Protein 7UDJ (pdb70)

Solvent-accessible surface area: 10622 Å² total; per-residue (Å²): 155,150,52,86,59,26,86,74,22,92,104,52,110,145,84,2,109,90,4,18,58,66,0,86,80,2,24,112,49,0,161,116,74,50,9,112,86,1,24,123,10,0,132,114,1,8,68,6,6,109,128,50,63,124,50,78,87,104,39,8,128,103,20,14,113,3,3,40,13,1,0,10,0,2,2,0,0,16,41,0,70,94,97,49,23,64,96,1,2,92,25,0,22,87,0,1,87,5,0,7,122,10,6,123,36,74,81,137,34,14,135,43,17,28,95,0,0,65,13,1,0,8,0,1,12,1,1,12,45,0,81,113,87,55,38,86,72,0,6,145,9,0,36,88,2,0,66,17,0,8,150,21,5,82,26,121,95,108,98,5,90,86,38,1,95,73,0,30,85,2,0,18,31,1,3,95,0,14,51,6,29,80,143,57,71,126,146,66,2,94,88,6,9,156,98,2,80,84,32,15,173,164,42,137

Structure (mmCIF, N/CA/C/O backbone):
data_7UDJ
#
_entry.id   7UDJ
#
_cell.length_a   45.400
_cell.length_b   67.600
_cell.length_c   71.300
_cell.angle_alpha   90.000
_cell.angle_beta   90.000
_cell.angle_gamma   90.000
#
_symmetry.space_group_name_H-M   'P 21 21 21'
#
loop_
_entity.id
_entity.type
_entity.pdbx_description
1 polymer '4xPAW peptide'
2 polymer 'De novo designed helical repeat protein RPB_PEW3_R4'
#
loop_
_atom_site.group_PDB
_atom_site.id
_atom_site.type_symbol
_atom_site.label_atom_id
_atom_site.label_alt_id
_atom_site.label_comp_id
_atom_site.label_asym_id
_atom_site.label_entity_id
_atom_site.label_seq_id
_atom_site.pdbx_PDB_ins_code
_atom_site.Cartn_x
_atom_site.Cartn_y
_atom_site.Cartn_z
_atom_site.occupancy
_atom_site.B_iso_or_equiv
_atom_site.auth_seq_id
_atom_site.auth_comp_id
_atom_site.auth_asym_id
_atom_site.auth_atom_id
_atom_site.pdbx_PDB_model_num
ATOM 1 N N . ALA A 1 1 ? 9.76922 21.32452 -26.49719 1.000 96.44008 11 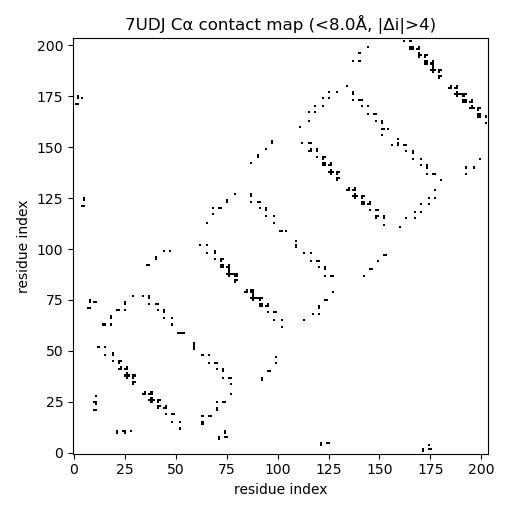ALA G N 1
ATOM 2 C CA . ALA A 1 1 ? 9.10740 21.83293 -25.30201 1.000 94.57597 11 ALA G CA 1
ATOM 3 C C . ALA A 1 1 ? 9.40048 20.94320 -24.10007 1.000 92.41598 11 ALA G C 1
ATOM 4 O O . ALA A 1 1 ? 10.54627 20.55642 -23.86832 1.000 92.77784 11 ALA G O 1
ATOM 6 N N . TRP A 1 2 ? 8.35707 20.63118 -23.33488 1.000 94.08248 12 TRP G N 1
ATOM 7 C CA . TRP A 1 2 ? 8.50706 19.74928 -22.18975 1.000 95.13536 12 TRP G CA 1
ATOM 8 C C . TRP A 1 2 ? 8.97685 18.36764 -22.64300 1.000 95.35573 12 TRP G C 1
ATOM 9 O O . TRP A 1 2 ? 8.72712 17.96054 -23.78236 1.000 92.94433 12 TRP G O 1
ATOM 20 N N . PRO A 1 3 ? 9.66695 17.62729 -21.77565 1.000 98.97342 13 PRO G N 1
ATOM 21 C CA . PRO A 1 3 ? 9.97891 16.23034 -22.09600 1.000 101.43834 13 PRO G CA 1
ATOM 22 C C . PRO A 1 3 ? 8.70120 15.42301 -22.27126 1.000 99.70605 13 PRO G C 1
ATOM 23 O O . PRO A 1 3 ? 7.73972 15.57518 -21.51422 1.000 97.64695 13 PRO G O 1
ATOM 27 N N . ALA A 1 4 ? 8.69734 14.56797 -23.29166 1.000 102.61791 14 ALA G N 1
ATOM 28 C CA . ALA A 1 4 ? 7.49722 13.82333 -23.64719 1.000 101.72275 14 ALA G CA 1
ATOM 29 C C . ALA A 1 4 ? 7.05254 12.91952 -22.50303 1.000 99.52399 14 ALA G C 1
ATOM 30 O O . ALA A 1 4 ? 7.86864 12.36491 -21.76217 1.000 102.16175 14 ALA G O 1
ATOM 32 N N . TRP A 1 5 ? 5.73611 12.78296 -22.36050 1.000 97.49223 15 TRP G N 1
ATOM 33 C CA . TRP A 1 5 ? 5.17671 11.91277 -21.34449 1.000 96.91178 15 TRP G CA 1
ATOM 34 C C . TRP A 1 5 ? 5.42240 10.45117 -21.70643 1.000 100.56464 15 TRP G C 1
ATOM 35 O O . TRP A 1 5 ? 5.63698 10.11797 -22.87467 1.000 103.93876 15 TRP G O 1
ATOM 46 N N . PRO A 1 6 ? 5.41067 9.55954 -20.71641 1.000 100.35367 16 PRO G N 1
ATOM 47 C CA . PRO A 1 6 ? 5.42951 8.12687 -21.02849 1.000 98.19069 16 PRO G CA 1
ATOM 48 C C . PRO A 1 6 ? 4.22227 7.74989 -21.87245 1.000 99.63617 16 PRO G C 1
ATOM 49 O O . PRO A 1 6 ? 3.12317 8.27873 -21.68926 1.000 101.07100 16 PRO G O 1
ATOM 53 N N . ALA A 1 7 ? 4.44262 6.83575 -22.81405 1.000 102.08639 17 ALA G N 1
ATOM 54 C CA . ALA A 1 7 ? 3.38398 6.44066 -23.73095 1.000 99.09473 17 ALA G CA 1
ATOM 55 C C . ALA A 1 7 ? 2.23130 5.79086 -22.97646 1.000 97.17619 17 ALA G C 1
ATOM 56 O O . ALA A 1 7 ? 2.39979 5.24479 -21.88292 1.000 93.84922 17 ALA G O 1
ATOM 58 N N . TRP A 1 8 ? 1.04491 5.86648 -23.56938 1.000 98.81596 18 TRP G N 1
ATOM 59 C CA . TRP A 1 8 ? -0.11754 5.23655 -22.97320 1.000 97.61410 18 TRP G CA 1
ATOM 60 C C . TRP A 1 8 ? 0.01957 3.71589 -23.03616 1.000 97.35737 18 TRP G C 1
ATOM 61 O O . TRP A 1 8 ? 0.65143 3.17881 -23.95089 1.000 96.59897 18 TRP G O 1
ATOM 72 N N . PRO A 1 9 ? -0.55153 3.00006 -22.06796 1.000 96.74753 19 PRO G N 1
ATOM 73 C CA . PRO A 1 9 ? -0.44868 1.53697 -22.07302 1.000 98.67339 19 PRO G CA 1
ATOM 74 C C . PRO A 1 9 ? -1.09644 0.92875 -23.30859 1.000 102.69763 19 PRO G C 1
ATOM 75 O O . PRO A 1 9 ? -1.86386 1.57191 -24.02837 1.000 100.92387 19 PRO G O 1
ATOM 79 N N . ALA A 1 10 ? -0.76936 -0.33804 -23.54740 1.000 109.16580 20 ALA G N 1
ATOM 80 C CA . ALA A 1 10 ? -1.28353 -1.04114 -24.71363 1.000 117.17283 20 ALA G CA 1
ATOM 81 C C . ALA A 1 10 ? -2.79044 -1.23699 -24.60598 1.000 120.97074 20 ALA G C 1
ATOM 82 O O . ALA A 1 10 ? -3.31548 -1.58031 -23.54273 1.000 121.25981 20 ALA G O 1
ATOM 84 N N . TRP A 1 11 ? -3.48343 -1.01227 -25.71583 1.000 130.54842 21 TRP G N 1
ATOM 85 C CA . TRP A 1 11 ? -4.92928 -1.17466 -25.75964 1.000 142.85690 21 TRP G CA 1
ATOM 86 C C . TRP A 1 11 ? -5.29804 -2.63309 -25.50848 1.000 148.10144 21 TRP G C 1
ATOM 87 O O . TRP A 1 11 ? -4.82203 -3.51782 -26.23684 1.000 153.25750 21 TRP G O 1
ATOM 98 N N . PRO A 1 12 ? -6.12680 -2.93283 -24.49652 1.000 149.67413 22 PRO G N 1
ATOM 99 C CA . PRO A 1 12 ? -6.54849 -4.30012 -24.17123 1.000 148.26838 22 PRO G CA 1
ATOM 100 C C . PRO A 1 12 ? -7.26582 -4.99075 -25.32731 1.000 150.62971 22 PRO G C 1
ATOM 101 O O . PRO A 1 12 ? -6.85441 -6.08377 -25.71678 1.000 153.45277 22 PRO G O 1
ATOM 105 N N .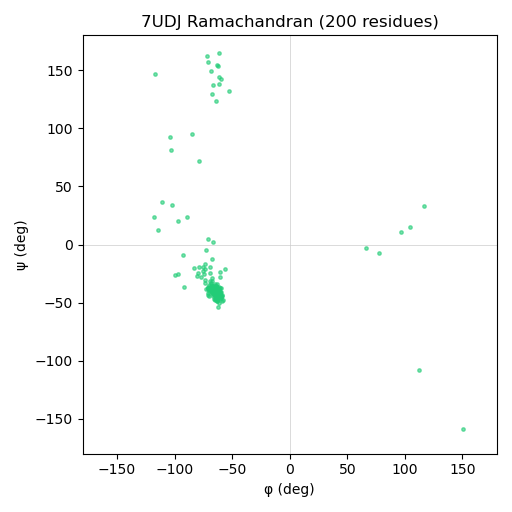 LYS B 2 1 ? -16.04571 12.24975 -37.51988 1.000 181.47831 6 LYS H N 1
ATOM 106 C CA . LYS B 2 1 ? -16.95034 11.46604 -36.68693 1.000 181.01321 6 LYS H CA 1
ATOM 107 C C . LYS B 2 1 ? -16.53369 10.00107 -36.64031 1.000 179.76013 6 LYS H C 1
ATOM 108 O O . LYS B 2 1 ? -17.13685 9.19781 -35.92871 1.000 179.58658 6 LYS H O 1
ATOM 114 N N . LYS B 2 2 ? -15.49592 9.65742 -37.40456 1.000 181.19572 7 LYS H N 1
ATOM 115 C CA . LYS B 2 2 ? -15.00677 8.28538 -37.42863 1.000 181.38806 7 LYS H CA 1
ATOM 116 C C . LYS B 2 2 ? -14.05544 7.98316 -36.27891 1.000 174.50159 7 LYS H C 1
ATOM 117 O O . LYS B 2 2 ? -13.86074 6.80882 -35.94685 1.000 174.08639 7 LYS H O 1
ATOM 123 N N . GLU B 2 3 ? -13.45762 9.01092 -35.67121 1.000 168.61177 8 GLU H N 1
ATOM 124 C CA . GLU B 2 3 ? -12.61768 8.79319 -34.49760 1.000 160.34947 8 GLU H CA 1
ATOM 125 C C . GLU B 2 3 ? -13.44142 8.27891 -33.32298 1.000 154.18239 8 GLU H C 1
ATOM 126 O O . GLU B 2 3 ? -12.96564 7.44978 -32.53457 1.000 145.52730 8 GLU H O 1
ATOM 132 N N . ALA B 2 4 ? -14.67994 8.76437 -33.19394 1.000 153.79907 9 ALA H N 1
ATOM 133 C CA . ALA B 2 4 ? -15.55102 8.32355 -32.10991 1.000 150.82086 9 ALA H CA 1
ATOM 134 C C . ALA B 2 4 ? -15.78867 6.82181 -32.16675 1.000 147.66320 9 ALA H C 1
ATOM 135 O O . ALA B 2 4 ? -15.85371 6.15746 -31.12710 1.000 147.73493 9 ALA H O 1
ATOM 137 N N . GLU B 2 5 ? -15.91456 6.26807 -33.37419 1.000 154.07723 10 GLU H N 1
ATOM 138 C CA . GLU B 2 5 ? -16.13787 4.83287 -33.51033 1.000 162.69207 10 GLU H CA 1
ATOM 139 C C . GLU B 2 5 ? -14.93583 4.03825 -33.01351 1.000 159.87274 10 GLU H C 1
ATOM 140 O O . GLU B 2 5 ? -15.09599 3.03642 -32.30583 1.000 162.80000 10 GLU H O 1
ATOM 146 N N . GLU B 2 6 ? -13.72411 4.47809 -33.36364 1.000 161.09123 11 GLU H N 1
ATOM 147 C CA . GLU B 2 6 ? -12.52009 3.80741 -32.88262 1.000 155.67270 11 GLU H CA 1
ATOM 148 C C . GLU B 2 6 ? -12.41005 3.89499 -31.36530 1.000 142.82381 11 GLU H C 1
ATOM 149 O O . GLU B 2 6 ? -12.08524 2.90281 -30.69707 1.000 140.32612 11 GLU H O 1
ATOM 155 N N . VAL B 2 7 ? -12.67598 5.07768 -30.80358 1.000 134.82184 12 VAL H N 1
ATOM 156 C CA . VAL B 2 7 ? -12.59052 5.24481 -29.35470 1.000 121.73079 12 VAL H CA 1
ATOM 157 C C . VAL B 2 7 ? -13.61217 4.35812 -28.65236 1.000 111.97820 12 VAL H C 1
ATOM 158 O O . VAL B 2 7 ? -13.31028 3.72576 -27.63250 1.000 106.32252 12 VAL H O 1
ATOM 162 N N . ALA B 2 8 ? -14.83049 4.28124 -29.19475 1.000 118.36295 13 ALA H N 1
ATOM 163 C CA . ALA B 2 8 ? -15.86251 3.44942 -28.58519 1.000 124.82037 13 ALA H CA 1
ATOM 164 C C . ALA B 2 8 ? -15.51299 1.97053 -28.68315 1.000 135.29975 13 ALA H C 1
ATOM 165 O O . ALA B 2 8 ? -15.75797 1.20815 -27.74154 1.000 136.96174 13 ALA H O 1
ATOM 167 N N . ALA B 2 9 ? -14.94120 1.54467 -29.81315 1.000 150.87891 14 ALA H N 1
ATOM 168 C CA . ALA B 2 9 ? -14.51890 0.15382 -29.94405 1.000 152.46516 14 ALA H CA 1
ATOM 169 C C . ALA B 2 9 ? -13.43257 -0.18647 -28.93229 1.000 145.39536 14 ALA H C 1
ATOM 170 O O . ALA B 2 9 ? -13.46385 -1.25607 -28.30915 1.000 153.50340 14 ALA H O 1
ATOM 172 N N . HIS B 2 10 ? -12.46537 0.71617 -28.74888 1.000 126.71283 15 HIS H N 1
ATOM 173 C CA . HIS B 2 10 ? -11.42733 0.48181 -27.74944 1.000 111.62538 15 HIS H CA 1
ATOM 174 C C . HIS B 2 10 ? -12.01414 0.42634 -26.34249 1.000 105.20534 15 HIS H C 1
ATOM 175 O O . HIS B 2 10 ? -11.61640 -0.41637 -25.52849 1.000 83.93503 15 HIS H O 1
ATOM 182 N N . VAL B 2 11 ? -12.96857 1.31070 -26.04000 1.000 99.40471 16 VAL H N 1
ATOM 183 C CA . VAL B 2 11 ? -13.57950 1.32190 -24.71186 1.000 93.13464 16 VAL H CA 1
ATOM 184 C C . VAL B 2 11 ? -14.35342 0.03175 -24.46722 1.000 95.00994 16 VAL H C 1
ATOM 185 O O . VAL B 2 11 ? -14.32625 -0.52947 -23.36409 1.000 92.28194 16 VAL H O 1
ATOM 189 N N . GLU B 2 12 ? -15.04003 -0.47140 -25.49477 1.000 103.52303 17 GLU H N 1
ATOM 190 C CA . GLU B 2 12 ? -15.77692 -1.72089 -25.33911 1.000 109.86088 17 GLU H CA 1
ATOM 191 C C . GLU B 2 12 ? -14.83836 -2.91443 -25.20314 1.000 103.05707 17 GLU H C 1
ATOM 192 O O . GLU B 2 12 ? -15.14294 -3.85697 -24.46362 1.000 103.96225 17 GLU H O 1
ATOM 198 N N . GLN B 2 13 ? -13.69370 -2.89237 -25.89120 1.000 98.54552 18 GLN H N 1
ATOM 199 C CA . GLN B 2 13 ? -12.69326 -3.93550 -25.67798 1.000 96.83469 18 GLN H CA 1
ATOM 200 C C . GLN B 2 13 ? -12.15716 -3.89659 -24.24945 1.000 94.12579 18 GLN H C 1
ATOM 201 O O . GLN B 2 13 ? -11.94008 -4.94547 -23.62604 1.000 92.72856 18 GLN H O 1
ATOM 207 N N . ILE B 2 14 ? -11.93615 -2.69118 -23.71678 1.000 92.78462 19 ILE H N 1
ATOM 208 C CA . ILE B 2 14 ? -11.51644 -2.55282 -22.32291 1.000 91.67523 19 ILE H CA 1
ATOM 209 C C . ILE B 2 14 ? -12.57515 -3.12397 -21.38837 1.000 82.54685 19 ILE H C 1
ATOM 210 O O . ILE B 2 14 ? -12.25711 -3.80312 -20.40439 1.000 82.37549 19 ILE H O 1
ATOM 215 N N . ALA B 2 15 ? -13.84982 -2.84882 -21.67348 1.000 83.10325 20 ALA H N 1
ATOM 216 C CA . ALA B 2 15 ? -14.92747 -3.38041 -20.84379 1.000 83.56347 20 ALA H CA 1
ATOM 217 C C . ALA B 2 15 ? -14.96672 -4.90330 -20.89798 1.000 89.12417 20 ALA H C 1
ATOM 218 O O . ALA B 2 15 ? -15.18707 -5.56470 -19.87643 1.000 87.84265 20 ALA H O 1
ATOM 220 N N . PHE B 2 16 ? -14.75842 -5.47399 -22.08637 1.000 91.81651 21 PHE H N 1
ATOM 221 C CA . PHE B 2 16 ? -14.70888 -6.92690 -22.22228 1.000 92.38842 21 PHE H CA 1
ATOM 222 C C . PHE B 2 16 ? -13.57698 -7.51544 -21.38959 1.000 91.85622 21 PHE H C 1
ATOM 223 O O . PHE B 2 16 ? -13.76904 -8.49825 -20.66139 1.000 94.62882 21 PHE H O 1
ATOM 231 N N . ILE B 2 17 ? -12.38340 -6.92408 -21.48376 1.000 92.52289 22 ILE H N 1
ATOM 232 C CA . ILE B 2 17 ? -11.24056 -7.44330 -20.73534 1.000 94.36872 22 ILE H CA 1
ATOM 233 C C . ILE B 2 17 ? -11.47906 -7.31500 -19.23393 1.000 94.60948 22 ILE H C 1
ATOM 234 O O . ILE B 2 17 ? -11.12855 -8.21141 -18.45483 1.000 92.63724 22 ILE H O 1
ATOM 239 N N . ALA B 2 18 ? -12.09125 -6.20756 -18.80607 1.000 93.33488 23 ALA H N 1
ATOM 240 C CA . ALA B 2 18 ? -12.38933 -6.02611 -17.38880 1.000 94.97004 23 ALA H CA 1
ATOM 241 C C . ALA B 2 18 ? -13.40299 -7.05393 -16.90132 1.000 84.67324 23 ALA H C 1
ATOM 242 O O . ALA B 2 18 ? -13.26972 -7.58585 -15.79252 1.000 85.04210 23 ALA H O 1
ATOM 244 N N . LYS B 2 19 ? -14.42456 -7.34217 -17.71220 1.000 88.57988 24 LYS H N 1
ATOM 245 C CA . LYS B 2 19 ? -15.38905 -8.37519 -17.34731 1.000 93.03077 24 LYS H CA 1
ATOM 246 C C . LYS B 2 19 ? -14.72140 -9.74279 -17.27066 1.000 93.70096 24 LYS H C 1
ATOM 247 O O . LYS B 2 19 ? -15.07924 -10.57519 -16.42861 1.000 89.82603 24 LYS H O 1
ATOM 253 N N . GLU B 2 20 ? -13.74455 -9.99200 -18.14567 1.000 92.64978 25 GLU H N 1
ATOM 254 C CA . GLU B 2 20 ? -13.02777 -11.26257 -18.10477 1.000 91.58342 25 GLU H CA 1
ATOM 255 C C . GLU B 2 20 ? -12.17595 -11.38292 -16.84539 1.000 89.96139 25 GLU H C 1
ATOM 256 O O . GLU B 2 20 ? -12.12210 -12.45239 -16.22682 1.000 91.45642 25 GLU H O 1
ATOM 262 N N . GLN B 2 21 ? -11.50239 -10.30015 -16.44964 1.000 88.07201 26 GLN H N 1
ATOM 263 C CA . GLN B 2 21 ? -10.63396 -10.34297 -15.27801 1.000 87.80526 26 GLN H CA 1
ATOM 264 C C . GLN B 2 21 ? -11.40387 -10.25152 -13.96608 1.000 87.83454 26 GLN H C 1
ATOM 265 O O . GLN B 2 21 ? -10.86990 -10.64154 -12.92286 1.000 88.37406 26 GLN H O 1
ATOM 271 N N . GLY B 2 22 ? -12.63722 -9.75732 -13.98990 1.000 87.52053 27 GLY H N 1
ATOM 272 C CA . GLY B 2 22 ? -13.42734 -9.61718 -12.78565 1.000 87.77047 27 GLY H CA 1
ATOM 273 C C . GLY B 2 22 ? -13.41356 -8.24519 -12.14964 1.000 89.10484 27 GLY H C 1
ATOM 274 O O . GLY B 2 22 ? -13.88702 -8.10549 -11.01604 1.000 88.33043 27 GLY H O 1
ATOM 275 N N . ASN B 2 23 ? -12.88718 -7.23184 -12.83592 1.000 88.53554 28 ASN H N 1
ATOM 276 C CA . ASN B 2 23 ? -12.85795 -5.86400 -12.31920 1.000 85.82368 28 ASN H CA 1
ATOM 277 C C . ASN B 2 23 ? -14.19431 -5.21419 -12.65652 1.000 87.37498 28 ASN H C 1
ATOM 278 O O . ASN B 2 23 ? -14.39632 -4.68231 -13.74923 1.000 85.61953 28 ASN H O 1
ATOM 283 N N . GLU B 2 24 ? -15.12374 -5.25847 -11.69892 1.000 92.02460 29 GLU H N 1
ATOM 284 C CA . GLU B 2 24 ? -16.46985 -4.75626 -11.95452 1.000 102.77173 29 GLU H CA 1
ATOM 285 C C . GLU B 2 24 ? -16.51352 -3.23426 -12.00328 1.000 105.09675 29 GLU H C 1
ATOM 286 O O . GLU B 2 24 ? -17.31742 -2.66637 -12.75114 1.000 103.30472 29 GLU H O 1
ATOM 292 N N . GLU B 2 25 ? -15.67143 -2.55963 -11.21695 1.000 106.84343 30 GLU H N 1
ATOM 293 C CA . GLU B 2 25 ? -15.65547 -1.09931 -11.22636 1.000 106.30213 30 GLU H CA 1
ATOM 294 C C . GLU B 2 25 ? -15.23511 -0.56611 -12.59096 1.000 100.35390 30 GLU H C 1
ATOM 295 O O . GLU B 2 25 ? -15.88248 0.32936 -13.15074 1.000 107.85588 30 GLU H O 1
ATOM 301 N N . VAL B 2 26 ? -14.14455 -1.10748 -13.14069 1.000 92.95497 31 VAL H N 1
ATOM 302 C CA . VAL B 2 26 ? -13.68269 -0.68215 -14.45759 1.000 89.25405 31 VAL H CA 1
ATOM 303 C C . VAL B 2 26 ? -14.70519 -1.04087 -15.52579 1.000 88.90430 31 VAL H C 1
ATOM 304 O O . VAL B 2 26 ? -14.88855 -0.29523 -16.49313 1.000 79.76220 31 VAL H O 1
ATOM 308 N N . ALA B 2 27 ? -15.40785 -2.16337 -15.35978 1.000 89.82545 32 ALA H N 1
ATOM 309 C CA . ALA B 2 27 ? -16.44262 -2.53561 -16.32026 1.000 92.05140 32 ALA H CA 1
ATOM 310 C C . ALA B 2 27 ? -17.58878 -1.52933 -16.31103 1.000 92.53820 32 ALA H C 1
ATOM 311 O O . ALA B 2 27 ? -18.04607 -1.07910 -17.36949 1.000 93.26973 32 ALA H O 1
ATOM 313 N N . LYS B 2 28 ? -18.06910 -1.16735 -15.11760 1.000 98.77717 33 LYS H N 1
ATOM 314 C CA . LYS B 2 28 ? -19.14149 -0.18178 -15.01671 1.000 103.30100 33 LYS H CA 1
ATOM 315 C C . LYS B 2 28 ? -18.70953 1.16424 -15.58405 1.000 101.80930 33 LYS H C 1
ATOM 316 O O . LYS B 2 28 ? -19.47684 1.82193 -16.30008 1.000 101.48699 33 LYS H O 1
ATOM 322 N N . LEU B 2 29 ? -17.48259 1.59291 -15.27562 1.000 98.23736 34 LEU H N 1
ATOM 323 C CA . LEU B 2 29 ? -17.01760 2.88180 -15.77716 1.000 96.09337 34 LEU H CA 1
ATOM 324 C C . LEU B 2 29 ? -16.84162 2.85872 -17.29144 1.000 93.11325 34 LEU H C 1
ATOM 325 O O . LEU B 2 29 ? -17.14086 3.84731 -17.96886 1.000 93.59507 34 LEU H O 1
ATOM 330 N N . ALA B 2 30 ? -16.37946 1.73599 -17.84570 1.000 93.25237 35 ALA H N 1
ATOM 331 C CA . ALA B 2 30 ? -16.25109 1.62753 -19.29423 1.000 93.17459 35 ALA H CA 1
ATOM 332 C C . ALA B 2 30 ? -17.61568 1.62496 -19.97038 1.000 94.98079 35 ALA H C 1
ATOM 333 O O . ALA B 2 30 ? -17.77597 2.19439 -21.05479 1.000 95.51436 35 ALA H O 1
ATOM 335 N N . LYS B 2 31 ? -18.61356 0.99536 -19.34489 1.000 93.61540 36 LYS H N 1
ATOM 336 C CA . LYS B 2 31 ? -19.96676 1.04675 -19.89113 1.000 93.38165 36 LYS H CA 1
ATOM 337 C C . LYS B 2 31 ? -20.51219 2.47050 -19.87229 1.000 90.43184 36 LYS H C 1
ATOM 338 O O . LYS B 2 31 ? -21.11283 2.92923 -20.85413 1.000 90.21032 36 LYS H O 1
ATOM 344 N N . ARG B 2 32 ? -20.31549 3.18338 -18.75912 1.000 86.01281 37 ARG H N 1
ATOM 345 C CA . ARG B 2 32 ? -20.73038 4.58228 -18.69378 1.000 85.87715 37 ARG H CA 1
ATOM 346 C C . ARG B 2 32 ? -20.02708 5.41760 -19.75691 1.000 84.14994 37 ARG H C 1
ATOM 347 O O . ARG B 2 32 ? -20.64713 6.27750 -20.39296 1.000 85.28734 37 ARG H O 1
ATOM 355 N N . LEU B 2 33 ? -18.73157 5.17417 -19.96754 1.000 82.88315 38 LEU H N 1
ATOM 356 C CA . LEU B 2 33 ? -17.98590 5.93102 -20.96727 1.000 82.78237 38 LEU H CA 1
ATOM 357 C C . LEU B 2 33 ? -18.47777 5.62244 -22.37519 1.000 90.15439 38 LEU H C 1
ATOM 358 O O . LEU B 2 33 ? -18.56657 6.52202 -23.21765 1.000 85.10161 38 LEU H O 1
ATOM 363 N N . ALA B 2 34 ? -18.80092 4.35722 -22.64945 1.000 91.72671 39 ALA H N 1
ATOM 364 C CA . ALA B 2 34 ? -19.34993 4.00182 -23.95295 1.000 93.25512 39 ALA H CA 1
ATOM 365 C C . ALA B 2 34 ? -20.69229 4.68144 -24.18332 1.000 94.21893 39 ALA H C 1
ATOM 366 O O . ALA B 2 34 ? -20.95630 5.19731 -25.27588 1.000 94.38902 39 ALA H O 1
ATOM 368 N N . GLU B 2 35 ? -21.55114 4.70141 -23.16041 1.000 93.96536 40 GLU H N 1
ATOM 369 C CA . GLU B 2 35 ? -22.83030 5.39420 -23.29098 1.000 97.00726 40 GLU H CA 1
ATOM 370 C C . GLU B 2 35 ? -22.62851 6.88922 -23.51255 1.000 93.38903 40 GLU H C 1
ATOM 371 O O . GLU B 2 35 ? -23.35322 7.51312 -24.29870 1.000 96.72765 40 GLU H O 1
ATOM 377 N N . THR B 2 36 ? -21.64533 7.48038 -22.82871 1.000 89.56755 41 THR H N 1
ATOM 378 C CA . THR B 2 36 ? -21.36456 8.90128 -23.00916 1.000 88.68371 41 THR H CA 1
ATOM 379 C C . THR B 2 36 ? -20.87158 9.19107 -24.42219 1.000 89.46164 41 THR H C 1
ATOM 380 O O . THR B 2 36 ? -21.26237 10.19565 -25.02852 1.000 91.00198 41 THR H O 1
ATOM 384 N N . ILE B 2 37 ? -20.01112 8.32365 -24.96066 1.000 88.95737 42 ILE H N 1
ATOM 385 C CA . ILE B 2 37 ? -19.55511 8.48394 -26.33955 1.000 91.41960 42 ILE H CA 1
ATOM 386 C C . ILE B 2 37 ? -20.72654 8.34553 -27.30335 1.000 96.55585 42 ILE H C 1
ATOM 387 O O . ILE B 2 37 ? -20.80823 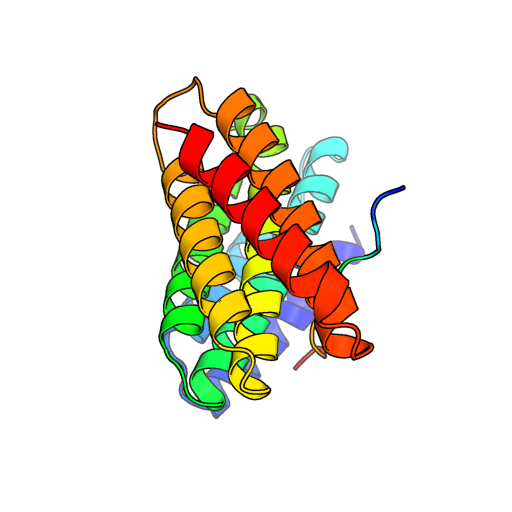9.05584 -28.31382 1.000 99.02431 42 ILE H O 1
ATOM 392 N N . LYS B 2 38 ? -21.65243 7.43043 -27.00597 1.000 99.78099 43 LYS H N 1
ATOM 393 C CA . LYS B 2 38 ? -22.83775 7.27113 -27.84325 1.000 109.95014 43 LYS H CA 1
ATOM 394 C C . LYS B 2 38 ? -23.67519 8.54441 -27.86032 1.000 114.40083 43 LYS H C 1
ATOM 395 O O . LYS B 2 38 ? -24.03982 9.04808 -28.92918 1.000 115.34657 43 LYS H O 1
ATOM 401 N N . ARG B 2 39 ? -23.98613 9.08455 -26.68053 1.000 118.33785 44 ARG H N 1
ATOM 402 C CA . ARG B 2 39 ? -24.86529 10.24702 -26.60276 1.000 123.56288 44 ARG H CA 1
ATOM 403 C C . ARG B 2 39 ? -24.20174 11.53688 -27.07147 1.000 129.61404 44 ARG H C 1
ATOM 404 O O . ARG B 2 39 ? -24.88184 12.56730 -27.13598 1.000 132.93090 44 ARG H O 1
ATOM 412 N N . LEU B 2 40 ? -22.90817 11.51579 -27.39902 1.000 136.30662 45 LEU H N 1
ATOM 413 C CA . LEU B 2 40 ? -22.20332 12.70362 -27.86833 1.000 145.43727 45 LEU H CA 1
ATOM 414 C C . LEU B 2 40 ? -21.67085 12.53353 -29.28720 1.000 156.35309 45 LEU H C 1
ATOM 415 O O . LEU B 2 40 ? -20.71884 13.21856 -29.67430 1.000 157.22208 45 LEU H O 1
ATOM 420 N N . ASN B 2 41 ? -22.26552 11.63241 -30.07309 1.000 166.03772 46 ASN H N 1
ATOM 421 C CA . ASN B 2 41 ? -21.80206 11.43131 -31.44193 1.000 174.62908 46 ASN H CA 1
ATOM 422 C C . ASN B 2 41 ? -22.20324 12.58456 -32.35265 1.000 180.67822 46 ASN H C 1
ATOM 423 O O . ASN B 2 41 ? -21.48879 12.88679 -33.31479 1.000 182.03114 46 ASN H O 1
ATOM 428 N N . GLU B 2 42 ? -23.32992 13.23481 -32.07462 1.000 183.24074 47 GLU H N 1
ATOM 429 C CA . GLU B 2 42 ? -23.80957 14.34806 -32.87836 1.000 186.60486 47 GLU H CA 1
ATOM 430 C C . GLU B 2 42 ? -23.84733 15.61639 -32.03637 1.000 182.57761 47 GLU H C 1
ATOM 431 O O . GLU B 2 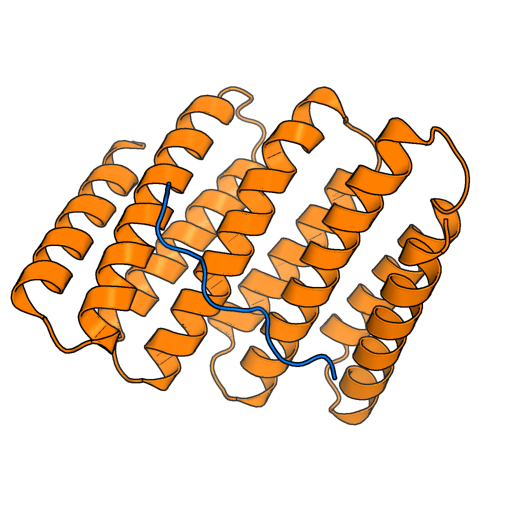42 ? -24.09134 15.57282 -30.82663 1.000 179.79468 47 GLU H O 1
ATOM 437 N N . GLY B 2 43 ? -23.59459 16.74263 -32.68405 1.000 179.81767 48 GLY H N 1
ATOM 438 C CA . GLY B 2 43 ? -23.58228 18.02478 -32.01344 1.000 178.75813 48 GLY H CA 1
ATOM 439 C C . GLY B 2 43 ? -22.61530 18.97015 -32.69860 1.000 179.18075 48 GLY H C 1
ATOM 440 O O . GLY B 2 43 ? -22.27045 18.78755 -33.86190 1.000 183.22690 48 GLY H O 1
ATOM 441 N N . THR B 2 44 ? -22.19000 19.98271 -31.94627 1.000 177.47551 49 THR H N 1
ATOM 442 C CA . THR B 2 44 ? -21.25255 20.96793 -32.46942 1.000 181.53439 49 THR H CA 1
ATOM 443 C C . THR B 2 44 ? -19.89456 20.32335 -32.72288 1.000 183.68187 49 THR H C 1
ATOM 444 O O . THR B 2 44 ? -19.33331 19.66468 -31.84237 1.000 183.02530 49 THR H O 1
ATOM 448 N N . GLU B 2 45 ? -19.36102 20.52828 -33.93046 1.000 189.57558 50 GLU H N 1
ATOM 449 C CA . GLU B 2 45 ? -18.14578 19.82943 -34.33825 1.000 191.92228 50 GLU H CA 1
ATOM 450 C C . GLU B 2 45 ? -16.92296 20.28669 -33.55194 1.000 192.40177 50 GLU H C 1
ATOM 451 O O . GLU B 2 45 ? -16.01968 19.48148 -33.29762 1.000 190.24990 50 GLU H O 1
ATOM 457 N N . GLU B 2 46 ? -16.86786 21.56256 -33.16156 1.000 194.08437 51 GLU H N 1
ATOM 458 C CA . GLU B 2 46 ? -15.69190 22.06425 -32.45909 1.000 192.89980 51 GLU H CA 1
ATOM 459 C C . GLU B 2 46 ? -15.55877 21.48134 -31.05785 1.000 187.78835 51 GLU H C 1
ATOM 460 O O . GLU B 2 46 ? -14.44355 21.42274 -30.52948 1.000 186.04433 51 GLU H O 1
ATOM 466 N N . GLU B 2 47 ? -16.66059 21.04225 -30.45128 1.000 186.67563 52 GLU H N 1
ATOM 467 C CA . GLU B 2 47 ? -16.63321 20.46550 -29.11341 1.000 180.99842 52 GLU H CA 1
ATOM 468 C C . GLU B 2 47 ? -16.66361 18.94424 -29.11822 1.000 175.50140 52 GLU H C 1
ATOM 469 O O . GLU B 2 47 ? -16.16992 18.32334 -28.17015 1.000 170.66981 52 GLU H O 1
ATOM 475 N N . VAL B 2 48 ? -17.23142 18.33283 -30.16127 1.000 172.60126 53 VAL H N 1
ATOM 476 C CA . VAL B 2 48 ? -17.28142 16.87490 -30.23772 1.000 165.88915 53 VAL H CA 1
ATOM 477 C C . VAL B 2 48 ? -15.87409 16.29221 -30.26200 1.000 159.09003 53 VAL H C 1
ATOM 478 O O . VAL B 2 48 ? -15.59788 15.27414 -29.61891 1.000 154.62091 53 VAL H O 1
ATOM 482 N N . LYS B 2 49 ? -14.95434 16.94232 -30.97703 1.000 157.14537 54 LYS H N 1
ATOM 483 C CA . LYS B 2 49 ? -13.59491 16.41861 -31.07667 1.000 151.93169 54 LYS H CA 1
ATOM 484 C C . LYS B 2 49 ? -12.84314 16.56334 -29.75647 1.000 147.11777 54 LYS H C 1
ATOM 485 O O . LYS B 2 49 ? -12.08606 15.66586 -29.36240 1.000 150.53666 54 LYS H O 1
ATOM 491 N N . ARG B 2 50 ? -13.04554 17.67890 -29.05166 1.000 145.06296 55 ARG H N 1
ATOM 492 C CA . ARG B 2 50 ? -12.43356 17.83296 -27.73548 1.000 138.73147 55 ARG H CA 1
ATOM 493 C C . ARG B 2 50 ? -12.99772 16.81936 -26.74565 1.000 130.97718 55 ARG H C 1
ATOM 494 O O . ARG B 2 50 ? -12.25884 16.26726 -25.91969 1.000 126.16904 55 ARG H O 1
ATOM 502 N N . LEU B 2 51 ? -14.30261 16.54700 -26.82327 1.000 124.83663 56 LEU H N 1
ATOM 503 C CA . LEU B 2 51 ? -14.88632 15.51822 -25.96960 1.000 116.77353 56 LEU H CA 1
ATOM 504 C C . LEU B 2 51 ? -14.37938 14.12906 -26.33915 1.000 109.35003 56 LEU H C 1
ATOM 505 O O . LEU B 2 51 ? -14.24390 13.26951 -25.46422 1.000 106.64458 56 LEU H O 1
ATOM 510 N N . LEU B 2 52 ? -14.07731 13.89432 -27.61799 1.000 107.70017 57 LEU H N 1
ATOM 511 C CA . LEU B 2 52 ? -13.47466 12.62406 -28.01204 1.000 108.34368 57 LEU H CA 1
ATOM 512 C C . LEU B 2 52 ? -12.06296 12.48787 -27.45615 1.000 110.09769 57 LEU H C 1
ATOM 513 O O . LEU B 2 52 ? -11.65587 11.39801 -27.03926 1.000 113.05348 57 LEU H O 1
ATOM 518 N N . GLU B 2 53 ? -11.29810 13.58085 -27.45097 1.000 114.17397 58 GLU H N 1
ATOM 519 C CA . GLU B 2 53 ? -9.98296 13.55055 -26.81471 1.000 118.05639 58 GLU H CA 1
ATOM 520 C C . GLU B 2 53 ? -10.10627 13.26913 -25.31987 1.000 113.31532 58 GLU H C 1
ATOM 521 O O . GLU B 2 53 ? -9.32033 12.49615 -24.75163 1.000 115.87650 58 GLU H O 1
ATOM 527 N N . ALA B 2 54 ? -11.09671 13.88441 -24.66878 1.000 106.71359 59 ALA H N 1
ATOM 528 C CA . ALA B 2 54 ? -11.34892 13.59949 -23.25881 1.000 100.95860 59 ALA H CA 1
ATOM 529 C C . ALA B 2 54 ? -11.71638 12.13514 -23.04751 1.000 95.75526 59 ALA H C 1
ATOM 530 O O . ALA B 2 54 ? -11.30241 11.51736 -22.05971 1.000 97.15094 59 ALA H O 1
ATOM 532 N N . ALA B 2 55 ? -12.49661 11.56398 -23.96693 1.000 95.60245 60 ALA H N 1
ATOM 533 C CA . ALA B 2 55 ? -12.86290 10.15559 -23.86307 1.000 95.86660 60 ALA H CA 1
ATOM 534 C C . ALA B 2 55 ? -11.64990 9.25455 -24.05800 1.000 98.31167 60 ALA H C 1
ATOM 535 O O . ALA B 2 55 ? -11.54644 8.19916 -23.42445 1.000 101.42456 60 ALA H O 1
ATOM 537 N N . GLU B 2 56 ? -10.72732 9.64937 -24.93848 1.000 104.18755 61 GLU H N 1
ATOM 538 C CA . GLU B 2 56 ? -9.47351 8.91277 -25.07645 1.000 108.28856 61 GLU H CA 1
ATOM 539 C C . GLU B 2 56 ? -8.68547 8.93491 -23.77290 1.000 107.32412 61 GLU H C 1
ATOM 540 O O . GLU B 2 56 ? -8.14484 7.90626 -23.33874 1.000 110.57739 61 GLU H O 1
ATOM 546 N N . VAL B 2 57 ? -8.60775 10.10603 -23.13790 1.000 101.89970 62 VAL H N 1
ATOM 547 C CA . VAL B 2 57 ? -7.92943 10.20306 -21.84750 1.000 93.92847 62 VAL H CA 1
ATOM 548 C C . VAL B 2 57 ? -8.61010 9.30651 -20.81896 1.000 84.35021 62 VAL H C 1
ATOM 549 O O . VAL B 2 57 ? -7.94452 8.61500 -20.03955 1.000 79.56026 62 VAL H O 1
ATOM 553 N N . ALA B 2 58 ? -9.94555 9.29176 -20.81068 1.000 86.75152 63 ALA H N 1
ATOM 554 C CA . ALA B 2 58 ? -10.67856 8.46520 -19.85340 1.000 88.00415 63 ALA H CA 1
ATOM 555 C C . ALA B 2 58 ? -10.44597 6.97787 -20.10212 1.000 87.72789 63 ALA H C 1
ATOM 556 O O . ALA B 2 58 ? -10.34037 6.19151 -19.15313 1.000 84.67501 63 ALA H O 1
ATOM 558 N N . ALA B 2 59 ? -10.36910 6.57236 -21.37122 1.000 87.49704 64 ALA H N 1
ATOM 559 C CA . ALA B 2 59 ? -10.08531 5.17615 -21.68662 1.000 85.34242 64 ALA H CA 1
ATOM 560 C C . ALA B 2 59 ? -8.68568 4.78551 -21.23121 1.000 80.84899 64 ALA H C 1
ATOM 561 O O . ALA B 2 59 ? -8.47797 3.68743 -20.69871 1.000 83.72097 64 ALA H O 1
ATOM 563 N N . HIS B 2 60 ? -7.70934 5.67406 -21.43052 1.000 78.42153 65 HIS H N 1
ATOM 564 C CA . HIS B 2 60 ? -6.36677 5.40519 -20.92266 1.000 77.07999 65 HIS H CA 1
ATOM 565 C C . HIS B 2 60 ? -6.36212 5.31231 -19.40026 1.000 77.92789 65 HIS H C 1
ATOM 566 O O . HIS B 2 60 ? -5.65180 4.48076 -18.82225 1.000 76.32749 65 HIS H O 1
ATOM 573 N N . VAL B 2 61 ? -7.15644 6.15353 -18.73474 1.000 80.20645 66 VAL H N 1
ATOM 574 C CA . VAL B 2 61 ? -7.25564 6.09645 -17.27770 1.000 83.46189 66 VAL H CA 1
ATOM 575 C C . VAL B 2 61 ? -7.84343 4.76228 -16.83572 1.000 74.82121 66 VAL H C 1
ATOM 576 O O . VAL B 2 61 ? -7.40703 4.17083 -15.83971 1.000 74.55829 66 VAL H O 1
ATOM 580 N N . LEU B 2 62 ? -8.84964 4.27404 -17.56359 1.000 75.47710 67 LEU H N 1
ATOM 581 C CA . LEU B 2 62 ? -9.42174 2.96594 -17.25459 1.000 83.88847 67 LEU H CA 1
ATOM 582 C C . LEU B 2 62 ? -8.39548 1.85495 -17.44300 1.000 82.68609 67 LEU H C 1
ATOM 583 O O . LEU B 2 62 ? -8.31874 0.92633 -16.62963 1.000 76.34040 67 LEU H O 1
ATOM 588 N N . GLN B 2 63 ? -7.59970 1.93330 -18.51336 1.000 85.18384 68 GLN H N 1
ATOM 589 C CA . GLN B 2 63 ? -6.52023 0.96818 -18.70933 1.000 90.75145 68 GLN H CA 1
ATOM 590 C C . GLN B 2 63 ? -5.53754 0.99293 -17.54392 1.000 87.12108 68 GLN H C 1
ATOM 591 O O . GLN B 2 63 ? -5.08966 -0.06174 -17.07089 1.000 82.58536 68 GLN H O 1
ATOM 597 N N . ILE B 2 64 ? -5.17951 2.19439 -17.08381 1.000 82.05072 69 ILE H N 1
ATOM 598 C CA . ILE B 2 64 ? -4.23115 2.32046 -15.97943 1.000 80.33755 69 ILE H CA 1
ATOM 599 C C . ILE B 2 64 ? -4.80932 1.71117 -14.71203 1.000 76.39494 69 ILE H C 1
ATOM 600 O O . ILE B 2 64 ? -4.12294 0.97748 -13.98758 1.000 75.54080 69 ILE H O 1
ATOM 605 N N . ALA B 2 65 ? -6.08146 1.99703 -14.42176 1.000 74.96774 70 ALA H N 1
ATOM 606 C CA . ALA B 2 65 ? -6.72852 1.40358 -13.25661 1.000 76.95679 70 ALA H CA 1
ATOM 607 C C . ALA B 2 65 ? -6.75712 -0.11731 -13.35665 1.000 81.92733 70 ALA H C 1
ATOM 608 O O . ALA B 2 65 ? -6.51774 -0.81964 -12.36672 1.000 82.52097 70 ALA H O 1
ATOM 610 N N . PHE B 2 66 ? -7.03657 -0.64076 -14.55219 1.000 84.25903 71 PHE H N 1
ATOM 611 C CA . PHE B 2 66 ? -7.10195 -2.08672 -14.73319 1.000 85.83444 71 PHE H CA 1
ATOM 612 C C . PHE B 2 66 ? -5.75011 -2.73722 -14.47210 1.000 90.01570 71 PHE H C 1
ATOM 613 O O . PHE B 2 66 ? -5.65836 -3.72886 -13.73761 1.000 95.52621 71 PHE H O 1
ATOM 621 N N . ILE B 2 67 ? -4.68516 -2.19982 -15.07352 1.000 93.25468 72 ILE H N 1
ATOM 622 C CA . ILE B 2 67 ? -3.37609 -2.82220 -14.88768 1.000 94.47607 72 ILE H CA 1
ATOM 623 C C . ILE B 2 67 ? -2.88409 -2.63296 -13.45730 1.000 89.54711 72 ILE H C 1
ATOM 624 O O . ILE B 2 67 ? -2.18351 -3.49923 -12.91771 1.000 90.05917 72 ILE H O 1
ATOM 629 N N . ALA B 2 68 ? -3.25354 -1.52422 -12.80867 1.000 84.70840 73 ALA H N 1
ATOM 630 C CA . ALA B 2 68 ? -2.86654 -1.32531 -11.41675 1.000 83.90608 73 ALA H CA 1
ATOM 631 C C . ALA B 2 68 ? -3.56178 -2.32563 -10.50348 1.000 84.20975 73 ALA H C 1
ATOM 632 O O . ALA B 2 68 ? -2.94357 -2.85991 -9.57518 1.000 82.36531 73 ALA H O 1
ATOM 634 N N . HIS B 2 69 ? -4.84794 -2.59096 -10.74906 1.000 87.16310 74 HIS H N 1
ATOM 635 C CA . HIS B 2 69 ? -5.56205 -3.57405 -9.94135 1.000 93.58119 74 HIS H CA 1
ATOM 636 C C . HIS B 2 69 ? -5.05312 -4.98427 -10.20877 1.000 95.16138 74 HIS H C 1
ATOM 637 O O . HIS B 2 69 ? -4.95381 -5.80103 -9.28509 1.000 96.86847 74 HIS H O 1
ATOM 644 N N . GLU B 2 70 ? -4.72702 -5.28945 -11.46612 1.000 100.54951 75 GLU H N 1
ATOM 645 C CA . GLU B 2 70 ? -4.26043 -6.63026 -11.79840 1.000 108.82305 75 GLU H CA 1
ATOM 646 C C . GLU B 2 70 ? -2.86925 -6.89309 -11.23430 1.000 115.74316 75 GLU H C 1
ATOM 647 O O . GLU B 2 70 ? -2.58435 -8.00286 -10.76861 1.000 118.10987 75 GLU H O 1
ATOM 653 N N . GLN B 2 71 ? -1.99083 -5.88864 -11.26034 1.000 116.08115 76 GLN H N 1
ATOM 654 C CA . GLN B 2 71 ? -0.59243 -6.06498 -10.89006 1.000 118.65348 76 GLN H CA 1
ATOM 655 C C . GLN B 2 71 ? -0.27867 -5.53934 -9.49228 1.000 111.44842 76 GLN H C 1
ATOM 656 O O . GLN B 2 71 ? 0.82373 -5.03529 -9.25734 1.000 111.02041 76 GLN H O 1
ATOM 662 N N . GLY B 2 72 ? -1.21801 -5.64532 -8.55548 1.000 106.89905 77 GLY H N 1
ATOM 663 C CA . GLY B 2 72 ? -0.90033 -5.32309 -7.17760 1.000 108.43621 77 GLY H CA 1
ATOM 664 C C . GLY B 2 72 ? -1.56741 -4.09480 -6.59363 1.000 106.37725 77 GLY H C 1
ATOM 665 O O . GLY B 2 72 ? -2.76963 -4.10865 -6.31256 1.000 110.47053 77 GLY H O 1
ATOM 666 N N . ASN B 2 73 ? -0.77865 -3.03428 -6.40452 1.000 106.25491 78 ASN H N 1
ATOM 667 C CA . ASN B 2 73 ? -1.16583 -1.89520 -5.57573 1.000 106.18848 78 ASN H CA 1
ATOM 668 C C . ASN B 2 73 ? -2.52045 -1.31825 -5.97136 1.000 103.73717 78 ASN H C 1
ATOM 669 O O . ASN B 2 73 ? -2.79320 -1.07487 -7.15030 1.000 102.27064 78 ASN H O 1
ATOM 674 N N . GLU B 2 74 ? -3.36705 -1.09654 -4.96541 1.000 106.29326 79 GLU H N 1
ATOM 675 C CA . GLU B 2 74 ? -4.70349 -0.55659 -5.16849 1.000 105.17352 79 GLU H CA 1
ATOM 676 C C . GLU B 2 74 ? -4.76882 0.95877 -5.04482 1.000 104.03886 79 GLU H C 1
ATOM 677 O O . GLU B 2 74 ? -5.81413 1.53879 -5.35115 1.000 103.48202 79 GLU H O 1
ATOM 683 N N . GLU B 2 75 ? -3.69540 1.61296 -4.59730 1.000 105.64590 80 GLU H N 1
ATOM 684 C CA . GLU B 2 75 ? -3.71230 3.06944 -4.50107 1.000 103.07939 80 GLU H CA 1
ATOM 685 C C . GLU B 2 75 ? -3.89479 3.70016 -5.87568 1.000 99.35186 80 GLU H C 1
ATOM 686 O O . GLU B 2 75 ? -4.80097 4.51852 -6.08532 1.000 94.26691 80 GLU H O 1
ATOM 692 N N . VAL B 2 76 ? -3.03618 3.32575 -6.82697 1.000 97.22038 81 VAL H N 1
ATOM 693 C CA . VAL B 2 76 ? -3.15385 3.83701 -8.18837 1.000 98.21486 81 VAL H CA 1
ATOM 694 C C . VAL B 2 76 ? -4.49434 3.44009 -8.79225 1.000 92.34061 81 VAL H C 1
ATOM 695 O O . VAL B 2 76 ? -5.11989 4.22301 -9.51460 1.000 74.03813 81 VAL H O 1
ATOM 699 N N . ALA B 2 77 ? -4.96632 2.22824 -8.48898 1.000 86.01466 82 ALA H N 1
ATOM 700 C CA . ALA B 2 77 ? -6.22859 1.75748 -9.05336 1.000 85.61061 82 ALA H CA 1
ATOM 701 C C . ALA B 2 77 ? -7.39787 2.61894 -8.58945 1.000 85.59573 82 ALA H C 1
ATOM 702 O O . ALA B 2 77 ? -8.21687 3.06563 -9.40198 1.000 85.54204 82 ALA H O 1
ATOM 704 N N . LYS B 2 78 ? -7.48930 2.86721 -7.28052 1.000 88.92580 83 LYS H N 1
ATOM 705 C CA . LYS B 2 78 ? -8.58278 3.67876 -6.75525 1.000 90.24625 83 LYS H CA 1
ATOM 706 C C . LYS B 2 78 ? -8.47280 5.12524 -7.22145 1.000 87.00371 83 LYS H C 1
ATOM 707 O O . LYS B 2 78 ? -9.48636 5.75323 -7.55652 1.000 84.61495 83 LYS H O 1
ATOM 713 N N . LEU B 2 79 ? -7.25369 5.67385 -7.25351 1.000 84.98248 84 LEU H N 1
ATOM 714 C CA . LEU B 2 79 ? -7.08576 7.04198 -7.73285 1.000 80.72890 84 LEU H CA 1
ATOM 715 C C . LEU B 2 79 ? -7.48916 7.16645 -9.19709 1.000 78.36548 84 LEU H C 1
ATOM 716 O O . LEU B 2 79 ? -8.11096 8.15743 -9.59444 1.000 77.67405 84 LEU H O 1
ATOM 721 N N . ALA B 2 80 ? -7.17016 6.15883 -10.01189 1.000 73.67001 85 ALA H N 1
ATOM 722 C CA . ALA B 2 80 ? -7.54575 6.20365 -11.41976 1.000 73.58780 85 ALA H CA 1
ATOM 723 C C . ALA B 2 80 ? -9.04745 6.02521 -11.59757 1.000 76.03497 85 ALA H C 1
ATOM 724 O O . ALA B 2 80 ? -9.64666 6.64112 -12.48477 1.000 75.00500 85 ALA H O 1
ATOM 726 N N . LEU B 2 81 ? -9.67454 5.18483 -10.77060 1.000 74.57039 86 LEU H N 1
ATOM 727 C CA . LEU B 2 81 ? -11.13141 5.08621 -10.79482 1.000 75.26154 86 LEU H CA 1
ATOM 728 C C . LEU B 2 81 ? -11.76928 6.43658 -10.48690 1.000 95.02956 86 LEU H C 1
ATOM 729 O O . LEU B 2 81 ? -12.69642 6.87570 -11.18120 1.000 95.88411 86 LEU H O 1
ATOM 734 N N . GLU B 2 82 ? -11.27258 7.11587 -9.44836 1.000 94.22164 87 GLU H N 1
ATOM 735 C CA . GLU B 2 82 ? -11.80081 8.43350 -9.10576 1.000 98.67033 87 GLU H CA 1
ATOM 736 C C . GLU B 2 82 ? -11.55446 9.43862 -10.22506 1.000 94.34026 87 GLU H C 1
ATOM 737 O O . GLU B 2 82 ? -12.40622 10.29016 -10.50225 1.000 91.03548 87 GLU H O 1
ATOM 743 N N . LEU B 2 83 ? -10.39736 9.35140 -10.88525 1.000 91.25548 88 LEU H N 1
ATOM 744 C CA . LEU B 2 83 ? -10.09793 10.26848 -11.98141 1.000 92.32051 88 LEU H CA 1
ATOM 745 C C . LEU B 2 83 ? -11.02620 10.03650 -13.16791 1.000 75.12901 88 LEU H C 1
ATOM 746 O O . LEU B 2 83 ? -11.49276 10.99390 -13.79659 1.000 75.73353 88 LEU H O 1
ATOM 751 N N . ALA B 2 84 ? -11.30571 8.77225 -13.48848 1.000 80.61888 89 ALA H N 1
ATOM 752 C CA . ALA B 2 84 ? -12.23963 8.47327 -14.56863 1.000 78.60960 89 ALA H CA 1
ATOM 753 C C . ALA B 2 84 ? -13.64377 8.95423 -14.22513 1.000 83.19857 89 ALA H C 1
ATOM 754 O O . ALA B 2 84 ? -14.35775 9.48364 -15.08789 1.000 77.57128 89 ALA H O 1
ATOM 756 N N . GLU B 2 85 ? -14.05685 8.78070 -12.96577 1.000 86.46283 90 GLU H N 1
ATOM 757 C CA . GLU B 2 85 ? -15.35487 9.29742 -12.54343 1.000 96.02161 90 GLU H CA 1
ATOM 758 C C . GLU B 2 85 ? -15.40660 10.81627 -12.65566 1.000 95.14894 90 GLU H C 1
ATOM 759 O O . GLU B 2 85 ? -16.42204 11.37905 -13.07761 1.000 98.39312 90 GLU H O 1
ATOM 765 N N . SER B 2 86 ? -14.31559 11.49668 -12.29538 1.000 96.98799 91 SER H N 1
ATOM 766 C CA . SER B 2 86 ? -14.27912 12.95178 -12.40965 1.000 97.67474 91 SER H CA 1
ATOM 767 C C . SER B 2 86 ? -14.35735 13.39540 -13.86502 1.000 97.27739 91 SER H C 1
ATOM 768 O O . SER B 2 86 ? -15.05073 14.36801 -14.18656 1.000 100.75856 91 SER H O 1
ATOM 771 N N . ILE B 2 87 ? -13.65028 12.69870 -14.75712 1.000 92.58952 92 ILE H N 1
ATOM 772 C CA . ILE B 2 87 ? -13.69459 13.04574 -16.17611 1.000 92.45378 92 ILE H CA 1
ATOM 773 C C . ILE B 2 87 ? -15.10558 12.86046 -16.72237 1.000 95.50346 92 ILE H C 1
ATOM 774 O O . ILE B 2 87 ? -15.63491 13.72581 -17.43153 1.000 98.32805 92 ILE H O 1
ATOM 779 N N . LEU B 2 88 ? -15.73497 11.72496 -16.40131 1.000 98.94845 93 LEU H N 1
ATOM 780 C CA . LEU B 2 88 ? -17.10332 11.48923 -16.85425 1.000 106.56373 93 LEU H CA 1
ATOM 781 C C . LEU B 2 88 ? -18.07543 12.50325 -16.26514 1.000 112.63504 93 LEU H C 1
ATOM 782 O O . LEU B 2 88 ? -19.04557 12.88978 -16.92688 1.000 114.94729 93 LEU H O 1
ATOM 787 N N . ARG B 2 89 ? -17.83558 12.94279 -15.02831 1.000 120.62239 94 ARG H N 1
ATOM 788 C CA . ARG B 2 89 ? -18.71130 13.92647 -14.40320 1.000 125.80455 94 ARG H CA 1
ATOM 789 C C . ARG B 2 89 ? -18.56986 15.29250 -15.06087 1.000 131.57549 94 ARG H C 1
ATOM 790 O O . ARG B 2 89 ? -19.56638 15.99643 -15.26154 1.000 139.34753 94 ARG H O 1
ATOM 798 N N . LEU B 2 90 ? -17.34286 15.68617 -15.40670 1.000 135.53001 95 LEU H N 1
ATOM 799 C CA . LEU B 2 90 ? -17.13861 17.00612 -15.98955 1.000 136.43998 95 LEU H CA 1
ATOM 800 C C . LEU B 2 90 ? -17.48002 17.05420 -17.47364 1.000 137.35711 95 LEU H C 1
ATOM 801 O O . LEU B 2 90 ? -17.81143 18.13093 -17.97931 1.000 149.49543 95 LEU H O 1
ATOM 806 N N . ILE B 2 91 ? -17.43325 15.91776 -18.17592 1.000 131.49966 96 ILE H N 1
ATOM 807 C CA . ILE B 2 91 ? -17.79857 15.88982 -19.59057 1.000 126.55968 96 ILE H CA 1
ATOM 808 C C . ILE B 2 91 ? -19.21032 16.42296 -19.82816 1.000 127.36279 96 ILE H C 1
ATOM 809 O O . ILE B 2 91 ? -19.51669 16.90339 -20.92645 1.000 130.67214 96 ILE H O 1
ATOM 814 N N . GLU B 2 92 ? -20.05930 16.42158 -18.79822 1.000 132.97619 97 GLU H N 1
ATOM 815 C CA . GLU B 2 92 ? -21.48003 16.72298 -18.94382 1.000 143.29461 97 GLU H CA 1
ATOM 816 C C . GLU B 2 92 ? -21.77665 18.16905 -19.34616 1.000 155.56209 97 GLU H C 1
ATOM 817 O O . GLU B 2 92 ? -22.95863 18.51626 -19.44545 1.000 158.54787 97 GLU H O 1
ATOM 823 N N . GLY B 2 93 ? -20.77602 19.01976 -19.57642 1.000 161.48091 98 GLY H N 1
ATOM 824 C CA . GLY B 2 93 ? -21.05270 20.26766 -20.26641 1.000 172.58928 98 GLY H CA 1
ATOM 825 C C . GLY B 2 93 ? -20.83077 21.59461 -19.56284 1.000 181.08076 98 GLY H C 1
ATOM 826 O O . GLY B 2 93 ? -21.57956 22.54381 -19.81043 1.000 186.69213 98 GLY H O 1
ATOM 827 N N . THR B 2 94 ? -19.83104 21.69498 -18.68588 1.000 186.71671 99 THR H N 1
ATOM 828 C CA . THR B 2 94 ? -19.42853 22.98907 -18.12556 1.000 195.33265 99 THR H CA 1
ATOM 829 C C . THR B 2 94 ? -18.15170 23.42617 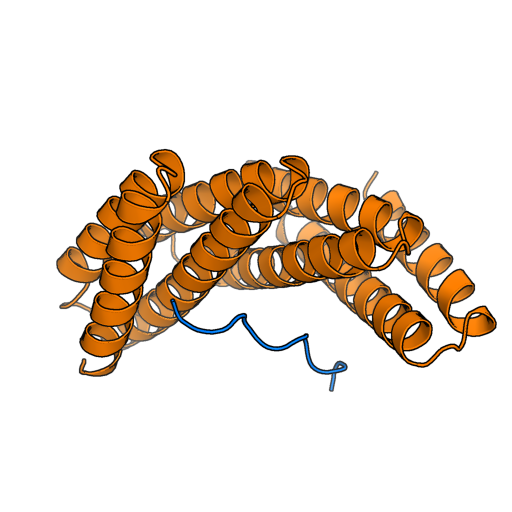-18.84218 1.000 201.80515 99 THR H C 1
ATOM 830 O O . THR B 2 94 ? -17.04069 23.29761 -18.33119 1.000 201.61055 99 THR H O 1
ATOM 834 N N . GLU B 2 95 ? -18.33326 24.00203 -20.03451 1.000 210.17130 100 GLU H N 1
ATOM 835 C CA . GLU B 2 95 ? -17.22998 24.12910 -20.98600 1.000 214.19831 100 GLU H CA 1
ATOM 836 C C . GLU B 2 95 ? -16.13418 25.06091 -20.47837 1.000 217.92819 100 GLU H C 1
ATOM 837 O O . GLU B 2 95 ? -14.94372 24.73096 -20.55765 1.000 217.63284 100 GLU H O 1
ATOM 843 N N . GLU B 2 96 ? -16.51424 26.23563 -19.96330 1.000 220.34311 101 GLU H N 1
ATOM 844 C CA . GLU B 2 96 ? -15.51937 27.24934 -19.61887 1.000 220.73565 101 GLU H CA 1
ATOM 845 C C . GLU B 2 96 ? -14.54601 26.75357 -18.55656 1.000 212.63467 101 GLU H C 1
ATOM 846 O O . GLU B 2 96 ? -13.39577 27.20541 -18.51085 1.000 216.85960 101 GLU H O 1
ATOM 852 N N . GLU B 2 97 ? -14.97968 25.82747 -17.70197 1.000 196.48306 102 GLU H N 1
ATOM 853 C CA . GLU B 2 97 ? -14.08704 25.19999 -16.73909 1.000 178.65626 102 GLU H CA 1
ATOM 854 C C . GLU B 2 97 ? -13.55844 23.85205 -17.20742 1.000 162.10882 102 GLU H C 1
ATOM 855 O O . GLU B 2 97 ? -12.47878 23.44350 -16.76847 1.000 160.52986 102 GLU H O 1
ATOM 861 N N . VAL B 2 98 ? -14.27837 23.16405 -18.09545 1.000 155.11368 103 VAL H N 1
ATOM 862 C CA . VAL B 2 98 ? -13.84339 21.84301 -18.54049 1.000 147.65676 103 VAL H CA 1
ATOM 863 C C . VAL B 2 98 ? -12.64180 21.95233 -19.46969 1.000 144.55990 103 VAL H C 1
ATOM 864 O O . VAL B 2 98 ? -11.72421 21.12438 -19.41501 1.000 141.24218 103 VAL H O 1
ATOM 868 N N . LYS B 2 99 ? -12.61793 22.97130 -20.33348 1.000 145.35015 104 LYS H N 1
ATOM 869 C CA . LYS B 2 99 ? -11.46742 23.14278 -21.21518 1.000 141.34976 104 LYS H CA 1
ATOM 870 C C . LYS B 2 99 ? -10.17729 23.35252 -20.43187 1.000 138.01110 104 LYS H C 1
ATOM 871 O O . LYS B 2 99 ? -9.09214 23.06567 -20.95009 1.000 135.61374 104 LYS H O 1
ATOM 877 N N . ARG B 2 100 ? -10.27272 23.82907 -19.19165 1.000 139.09816 105 ARG H N 1
ATOM 878 C CA . ARG B 2 100 ? -9.10839 23.98268 -18.33011 1.000 137.12846 105 ARG H CA 1
ATOM 879 C C . ARG B 2 100 ? -8.86370 22.74863 -17.46765 1.000 128.02917 105 ARG H C 1
ATOM 880 O O . ARG B 2 100 ? -7.70862 22.37847 -17.22999 1.000 123.76017 105 ARG H O 1
ATOM 888 N N . LEU B 2 101 ? -9.93255 22.09816 -16.99994 1.000 124.69274 106 LEU H N 1
ATOM 889 C CA . LEU B 2 101 ? -9.78538 20.93526 -16.13212 1.000 118.52811 106 LEU H CA 1
ATOM 890 C C . LEU B 2 101 ? -9.34654 19.68665 -16.88624 1.000 112.07161 106 LEU H C 1
ATOM 891 O O . LEU B 2 101 ? -8.78791 18.77524 -16.26945 1.000 110.48783 106 LEU H O 1
ATOM 896 N N . LEU B 2 102 ? -9.57877 19.61993 -18.19904 1.000 108.10505 107 LEU H N 1
ATOM 897 C CA . LEU B 2 102 ? -9.22112 18.41673 -18.94496 1.000 107.49160 107 LEU H CA 1
ATOM 898 C C . LEU B 2 102 ? -7.71061 18.26707 -19.07656 1.000 106.53766 107 LEU H C 1
ATOM 899 O O . LEU B 2 102 ? -7.18488 17.14835 -19.01462 1.000 103.56407 107 LEU H O 1
ATOM 904 N N . GLU B 2 103 ? -6.99480 19.37775 -19.26347 1.000 108.15730 108 GLU H N 1
ATOM 905 C CA . GLU B 2 103 ? -5.53802 19.30814 -19.28892 1.000 106.54044 108 GLU H CA 1
ATOM 906 C C . GLU B 2 103 ? -4.99511 18.82660 -17.94955 1.000 97.29652 108 GLU H C 1
ATOM 907 O O . GLU B 2 103 ? -4.09241 17.98050 -17.90184 1.000 93.46922 108 GLU H O 1
ATOM 913 N N . ALA B 2 104 ? -5.54720 19.34438 -16.84902 1.000 94.38640 109 ALA H N 1
ATOM 914 C CA . ALA B 2 104 ? -5.12936 18.89354 -15.52649 1.000 92.88008 109 ALA H CA 1
ATOM 915 C C . ALA B 2 104 ? -5.45517 17.41983 -15.31812 1.000 86.53961 109 ALA H C 1
ATOM 916 O O . ALA B 2 104 ? -4.68297 16.69008 -14.68881 1.000 76.08724 109 ALA H O 1
ATOM 918 N N . ALA B 2 105 ? -6.58967 16.96016 -15.85162 1.000 81.29045 110 ALA H N 1
ATOM 919 C CA . ALA B 2 105 ? -6.95450 15.55243 -15.72000 1.000 76.30060 110 ALA H CA 1
ATOM 920 C C . ALA B 2 105 ? -5.99964 14.65472 -16.49924 1.000 75.84468 110 ALA H C 1
ATOM 921 O O . ALA B 2 105 ? -5.60998 13.58442 -16.01690 1.000 75.00987 110 ALA H O 1
ATOM 923 N N . GLU B 2 106 ? -5.61512 15.07007 -17.70792 1.000 76.98437 111 GLU H N 1
ATOM 924 C CA . GLU B 2 106 ? -4.65072 14.29122 -18.48024 1.000 81.61999 111 GLU H CA 1
ATOM 925 C C . GLU B 2 106 ? -3.28724 14.27309 -17.79754 1.000 83.97315 111 GLU H C 1
ATOM 926 O O . GLU B 2 106 ? -2.60056 13.24182 -17.78706 1.000 75.56981 111 GLU H O 1
ATOM 932 N N . VAL B 2 107 ? -2.88311 15.40348 -17.21283 1.000 87.21374 112 VAL H N 1
ATOM 933 C CA . VAL B 2 107 ? -1.63801 15.43945 -16.45016 1.000 84.49114 112 VAL H CA 1
ATOM 934 C C . VAL B 2 107 ? -1.72684 14.51183 -15.24330 1.000 84.78831 112 VAL H C 1
ATOM 935 O O . VAL B 2 107 ? -0.75643 13.83173 -14.89090 1.000 84.25242 112 VAL H O 1
ATOM 939 N N . ALA B 2 108 ? -2.89688 14.45380 -14.60333 1.000 86.01677 113 ALA H N 1
ATOM 940 C CA . ALA B 2 108 ? -3.08372 13.54802 -13.47399 1.000 86.67541 113 ALA H CA 1
ATOM 941 C C . ALA B 2 108 ? -2.99680 12.09158 -13.91170 1.000 83.37591 113 ALA H C 1
ATOM 942 O O . ALA B 2 108 ? -2.45192 11.25273 -13.18746 1.000 82.54451 113 ALA H O 1
ATOM 944 N N . ALA B 2 109 ? -3.53579 11.77264 -15.08954 1.000 79.81570 114 ALA H N 1
ATOM 945 C CA . ALA B 2 109 ? -3.40881 10.41705 -15.61948 1.000 76.30590 114 ALA H CA 1
ATOM 946 C C . ALA B 2 109 ? -1.94964 10.06649 -15.88454 1.000 76.10122 114 ALA H C 1
ATOM 947 O O . ALA B 2 109 ? -1.49574 8.95564 -15.57004 1.000 74.27907 114 ALA H O 1
ATOM 949 N N . HIS B 2 110 ? -1.20127 11.00471 -16.46978 1.000 75.77757 115 HIS H N 1
ATOM 950 C CA . HIS B 2 110 ? 0.22569 10.78446 -16.68556 1.000 76.13362 115 HIS H CA 1
ATOM 951 C C . HIS B 2 110 ? 0.95828 10.57163 -15.36512 1.000 74.88594 115 HIS H C 1
ATOM 952 O O . HIS B 2 110 ? 1.83613 9.70694 -15.26504 1.000 74.70776 115 HIS H O 1
ATOM 959 N N . VAL B 2 111 ? 0.60057 11.34217 -14.33614 1.000 74.96520 116 VAL H N 1
ATOM 960 C CA . VAL B 2 111 ? 1.25684 11.20581 -13.03854 1.000 73.92102 116 VAL H CA 1
ATOM 961 C C . VAL B 2 111 ? 0.89397 9.87361 -12.39027 1.000 76.13385 116 VAL H C 1
ATOM 962 O O . VAL B 2 111 ? 1.72070 9.25261 -11.71326 1.000 79.17174 116 VAL H O 1
ATOM 966 N N . LEU B 2 112 ? -0.34047 9.40738 -12.59363 1.000 75.02618 117 LEU H N 1
ATOM 967 C CA . LEU B 2 112 ? -0.72861 8.09046 -12.09518 1.000 73.22689 117 LEU H CA 1
ATOM 968 C C . LEU B 2 112 ? 0.08031 6.98708 -12.76458 1.000 73.70334 117 LEU H C 1
ATOM 969 O O . LEU B 2 112 ? 0.54580 6.05238 -12.09821 1.000 74.04242 117 LEU H O 1
ATOM 974 N N . GLN B 2 113 ? 0.24745 7.07117 -14.08631 1.000 78.20569 118 GLN H N 1
ATOM 975 C CA . GLN B 2 113 ? 1.08347 6.09286 -14.77561 1.000 80.91292 118 GLN H CA 1
ATOM 976 C C . GLN B 2 113 ? 2.52544 6.16484 -14.28259 1.000 82.88347 118 GLN H C 1
ATOM 977 O O . GLN B 2 113 ? 3.18918 5.13213 -14.12288 1.000 88.31110 118 GLN H O 1
ATOM 983 N N . ILE B 2 114 ? 3.02030 7.37984 -14.02917 1.000 88.14830 119 ILE H N 1
ATOM 984 C CA . ILE B 2 114 ? 4.35365 7.55507 -13.45536 1.000 90.75901 119 ILE H CA 1
ATOM 985 C C . ILE B 2 114 ? 4.45952 6.82141 -12.12506 1.000 91.83608 119 ILE H C 1
ATOM 986 O O . ILE B 2 114 ? 5.42874 6.09749 -11.86811 1.000 97.11224 119 ILE H O 1
ATOM 991 N N . ALA B 2 115 ? 3.46462 7.01081 -11.25568 1.000 86.57375 120 ALA H N 1
ATOM 992 C CA . ALA B 2 115 ? 3.49047 6.38351 -9.93856 1.000 85.72582 120 ALA H CA 1
ATOM 993 C C . ALA B 2 115 ? 3.46553 4.86651 -10.05012 1.000 85.48997 120 ALA H C 1
ATOM 994 O O . ALA B 2 115 ? 4.20365 4.17204 -9.34098 1.000 88.50864 120 ALA H O 1
ATOM 996 N N . PHE B 2 116 ? 2.62559 4.33310 -10.93960 1.000 82.70189 121 PHE H N 1
ATOM 997 C CA . PHE B 2 116 ? 2.55754 2.88584 -11.11339 1.000 83.90736 121 PHE H CA 1
ATOM 998 C C . PHE B 2 116 ? 3.89097 2.32794 -11.60177 1.000 87.19848 121 PHE H C 1
ATOM 999 O O . PHE B 2 116 ? 4.39852 1.33562 -11.06291 1.000 89.41433 121 PHE H O 1
ATOM 1007 N N . ILE B 2 117 ? 4.47635 2.96311 -12.62161 1.000 88.73291 122 ILE H N 1
ATOM 1008 C CA . ILE B 2 117 ? 5.74167 2.47666 -13.16857 1.000 89.35658 122 ILE H CA 1
ATOM 1009 C C . ILE B 2 117 ? 6.84479 2.55649 -12.12169 1.000 89.35431 122 ILE H C 1
ATOM 1010 O O . ILE B 2 117 ? 7.65105 1.62798 -11.97652 1.000 90.80225 122 ILE H O 1
ATOM 1015 N N . ALA B 2 118 ? 6.89507 3.65693 -11.36530 1.000 90.46363 123 ALA H N 1
ATOM 1016 C CA . ALA B 2 118 ? 7.94221 3.81970 -10.36301 1.000 87.55941 123 ALA H CA 1
ATOM 1017 C C . ALA B 2 118 ? 7.78278 2.82182 -9.22214 1.000 89.87412 123 ALA H C 1
ATOM 1018 O O . ALA B 2 118 ? 8.77855 2.30981 -8.69744 1.000 88.45275 123 ALA H O 1
ATOM 1020 N N . HIS B 2 119 ? 6.54128 2.53399 -8.81962 1.000 90.59254 124 HIS H N 1
ATOM 1021 C CA . HIS B 2 119 ? 6.32525 1.53358 -7.78051 1.000 93.95721 124 HIS H CA 1
ATOM 1022 C C . HIS B 2 119 ? 6.71064 0.14449 -8.26919 1.000 95.91403 124 HIS H C 1
ATOM 1023 O O . HIS B 2 119 ? 7.27718 -0.65169 -7.51099 1.000 98.27058 124 HIS H O 1
ATOM 1030 N N . GLU B 2 120 ? 6.41629 -0.16476 -9.53385 1.000 98.80458 125 GLU H N 1
ATOM 1031 C CA . GLU B 2 120 ? 6.81882 -1.44974 -10.08990 1.000 104.18502 125 GLU H CA 1
ATOM 1032 C C . GLU B 2 120 ? 8.33133 -1.57969 -10.22910 1.000 103.23803 125 GLU H C 1
ATOM 1033 O O . GLU B 2 120 ? 8.82288 -2.69189 -10.45087 1.000 102.80304 125 GLU H O 1
ATOM 1039 N N . GLN B 2 121 ? 9.07793 -0.48348 -10.09107 1.000 100.66867 126 GLN H N 1
ATOM 1040 C CA . GLN B 2 121 ? 10.52683 -0.49394 -10.24692 1.000 99.71315 126 GLN H CA 1
ATOM 1041 C C . GLN B 2 121 ? 11.26679 -0.16931 -8.95405 1.000 93.14741 126 GLN H C 1
ATOM 1042 O O . GLN B 2 121 ? 12.47525 0.08559 -8.99162 1.000 90.70593 126 GLN H O 1
ATOM 1048 N N . GLY B 2 122 ? 10.57674 -0.17066 -7.81356 1.000 91.90464 127 GLY H N 1
ATOM 1049 C CA . GLY B 2 122 ? 11.20891 0.06044 -6.53161 1.000 96.41726 127 GLY H CA 1
ATOM 1050 C C . GLY B 2 122 ? 11.54870 1.50102 -6.21614 1.000 99.89201 127 GLY H C 1
ATOM 1051 O O . GLY B 2 122 ? 11.96239 1.78703 -5.08457 1.000 105.53280 127 GLY H O 1
ATOM 1052 N N . ASN B 2 123 ? 11.39616 2.42033 -7.17036 1.000 104.86239 128 ASN H N 1
ATOM 1053 C CA . ASN B 2 123 ? 11.65258 3.84155 -6.93371 1.000 108.62090 128 ASN H CA 1
ATOM 1054 C C . ASN B 2 123 ? 10.45201 4.44540 -6.20281 1.00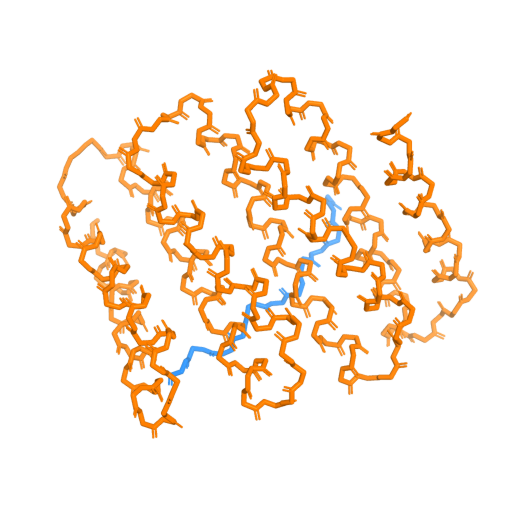0 113.70733 128 ASN H C 1
ATOM 1055 O O . ASN B 2 123 ? 9.66027 5.21694 -6.74886 1.000 111.70200 128 ASN H O 1
ATOM 1060 N N . GLU B 2 124 ? 10.33043 4.07519 -4.92621 1.000 120.54112 129 GLU H N 1
ATOM 1061 C CA . GLU B 2 124 ? 9.12788 4.38743 -4.16489 1.000 123.88208 129 GLU H CA 1
ATOM 1062 C C . GLU B 2 124 ? 9.03781 5.84680 -3.73860 1.000 119.59421 129 GLU H C 1
ATOM 1063 O O . GLU B 2 124 ? 7.94138 6.30546 -3.40984 1.000 119.82712 129 GLU H O 1
ATOM 1069 N N . GLU B 2 125 ? 10.14697 6.58845 -3.72996 1.000 116.37955 130 GLU H N 1
ATOM 1070 C CA . GLU B 2 125 ? 10.05981 8.01011 -3.40460 1.000 114.15137 130 GLU H CA 1
ATOM 1071 C C . GLU B 2 125 ? 9.35894 8.78383 -4.51829 1.000 102.07553 130 GLU H C 1
ATOM 1072 O O . GLU B 2 125 ? 8.48569 9.62367 -4.25123 1.000 103.74473 130 GLU H O 1
ATOM 1078 N N . VAL B 2 126 ? 9.71832 8.50056 -5.77313 1.000 94.77637 131 VAL H N 1
ATOM 1079 C CA . VAL B 2 126 ? 9.01987 9.09410 -6.90792 1.000 90.30661 131 VAL H CA 1
ATOM 1080 C C . VAL B 2 126 ? 7.55602 8.67766 -6.90133 1.000 86.31559 131 VAL H C 1
ATOM 1081 O O . VAL B 2 126 ? 6.66637 9.47920 -7.20630 1.000 90.75976 131 VAL H O 1
ATOM 1085 N N . ALA B 2 127 ? 7.28158 7.42312 -6.53425 1.000 87.18657 132 ALA H N 1
ATOM 1086 C CA . ALA B 2 127 ? 5.90220 6.94857 -6.48322 1.000 85.18528 132 ALA H CA 1
ATOM 1087 C C . ALA B 2 127 ? 5.10313 7.67150 -5.40487 1.000 88.23852 132 ALA H C 1
ATOM 1088 O O . ALA B 2 127 ? 3.93865 8.02497 -5.62200 1.000 86.64188 132 ALA H O 1
ATOM 1090 N N . LYS B 2 128 ? 5.70993 7.90034 -4.23762 1.000 91.38022 133 LYS H N 1
ATOM 1091 C CA . LYS B 2 128 ? 5.03060 8.63583 -3.17535 1.000 95.37252 133 LYS H CA 1
ATOM 1092 C C . LYS B 2 128 ? 4.73701 10.06653 -3.60468 1.000 90.30719 133 LYS H C 1
ATOM 1093 O O . LYS B 2 128 ? 3.62461 10.57308 -3.40579 1.000 91.02254 133 LYS H O 1
ATOM 1099 N N . LEU B 2 129 ? 5.73239 10.74018 -4.18863 1.000 88.80868 134 LEU H N 1
ATOM 1100 C CA . LEU B 2 129 ? 5.51403 12.11111 -4.63984 1.000 91.52517 134 LEU H CA 1
ATOM 1101 C C . LEU B 2 129 ? 4.44440 12.16787 -5.72417 1.000 85.75718 134 LEU H C 1
ATOM 1102 O O . LEU B 2 129 ? 3.61340 13.08481 -5.74192 1.000 85.75202 134 LEU H O 1
ATOM 1107 N N . ALA B 2 130 ? 4.42935 11.17745 -6.61949 1.000 81.64785 135 ALA H N 1
ATOM 1108 C CA . ALA B 2 130 ? 3.44102 11.15864 -7.69010 1.000 78.36713 135 ALA H CA 1
ATOM 1109 C C . ALA B 2 130 ? 2.04117 10.90337 -7.14848 1.000 78.58285 135 ALA H C 1
ATOM 1110 O O . ALA B 2 130 ? 1.07389 11.51233 -7.61381 1.000 78.20842 135 ALA H O 1
ATOM 1112 N N . LEU B 2 131 ? 1.90976 10.01274 -6.16286 1.000 78.27587 136 LEU H N 1
ATOM 1113 C CA . LEU B 2 131 ? 0.60303 9.78314 -5.55541 1.000 78.75188 136 LEU H CA 1
ATOM 1114 C C . LEU B 2 131 ? 0.11052 11.02674 -4.82758 1.000 83.23207 136 LEU H C 1
ATOM 1115 O O . LEU B 2 131 ? -1.06859 11.38841 -4.92830 1.000 84.35212 136 LEU H O 1
ATOM 1120 N N . GLU B 2 132 ? 1.00094 11.69503 -4.08909 1.000 86.48711 137 GLU H N 1
ATOM 1121 C CA . GLU B 2 132 ? 0.62698 12.93117 -3.40824 1.000 88.80868 137 GLU H CA 1
ATOM 1122 C C . GLU B 2 132 ? 0.16289 13.98471 -4.40788 1.000 85.35925 137 GLU H C 1
ATOM 1123 O O . GLU B 2 132 ? -0.86638 14.64413 -4.20829 1.000 85.87723 137 GLU H O 1
ATOM 1129 N N . LEU B 2 133 ? 0.90548 14.14072 -5.50622 1.000 83.08981 138 LEU H N 1
ATOM 1130 C CA . LEU B 2 133 ? 0.54966 15.13364 -6.51365 1.000 79.63189 138 LEU H CA 1
ATOM 1131 C C . LEU B 2 133 ? -0.75662 14.77839 -7.21446 1.000 78.93575 138 LEU H C 1
ATOM 1132 O O . LEU B 2 133 ? -1.55751 15.66537 -7.53205 1.000 79.07029 138 LEU H O 1
ATOM 1137 N N . ALA B 2 134 ? -0.98832 13.48927 -7.46957 1.000 77.45007 139 ALA H N 1
ATOM 1138 C CA . ALA B 2 134 ? -2.23952 13.07313 -8.09112 1.000 78.49852 139 ALA H CA 1
ATOM 1139 C C . ALA B 2 134 ? -3.42182 13.33840 -7.17062 1.000 81.66808 139 ALA H C 1
ATOM 1140 O O . ALA B 2 134 ? -4.48350 13.77449 -7.62847 1.000 78.07873 139 ALA H O 1
ATOM 1142 N N . GLU B 2 135 ? -3.25722 13.08138 -5.86974 1.000 90.85013 140 GLU H N 1
ATOM 1143 C CA . GLU B 2 135 ? -4.29910 13.43659 -4.91060 1.000 100.36517 140 GLU H CA 1
ATOM 1144 C C . GLU B 2 135 ? -4.55854 14.93735 -4.91742 1.000 96.10820 140 GLU H C 1
ATOM 1145 O O . GLU B 2 135 ? -5.71486 15.37764 -4.87490 1.000 93.63153 140 GLU H O 1
ATOM 1151 N N . SER B 2 136 ? -3.48963 15.73700 -4.96619 1.000 98.81742 141 SER H N 1
ATOM 1152 C CA . SER B 2 136 ? -3.64317 17.18808 -5.02025 1.000 98.26688 141 SER H CA 1
ATOM 1153 C C . SER B 2 136 ? -4.44408 17.61179 -6.24689 1.000 96.89685 141 SER H C 1
ATOM 1154 O O . SER B 2 136 ? -5.38784 18.40500 -6.14504 1.000 97.38324 141 SER H O 1
ATOM 1157 N N . ILE B 2 137 ? -4.08436 17.08242 -7.41789 1.000 94.14254 142 ILE H N 1
ATOM 1158 C CA . ILE B 2 137 ? -4.76159 17.47322 -8.65179 1.000 93.59188 142 ILE H CA 1
ATOM 1159 C C . ILE B 2 137 ? -6.21373 17.00773 -8.64091 1.000 93.59963 142 ILE H C 1
ATOM 1160 O O . ILE B 2 137 ? -7.10973 17.71827 -9.11338 1.000 92.92076 142 ILE H O 1
ATOM 1165 N N . LEU B 2 138 ? -6.47375 15.81568 -8.09720 1.000 93.24995 143 LEU H N 1
ATOM 1166 C CA . LEU B 2 138 ? -7.84457 15.32218 -8.00819 1.000 96.68969 143 LEU H CA 1
ATOM 1167 C C . LEU B 2 138 ? -8.69166 16.21242 -7.10894 1.000 95.84459 143 LEU H C 1
ATOM 1168 O O . LEU B 2 138 ? -9.82333 16.56943 -7.45772 1.000 92.69421 143 LEU H O 1
ATOM 1173 N N . ARG B 2 139 ? -8.16047 16.57747 -5.93825 1.000 100.06519 144 ARG H N 1
ATOM 1174 C CA . ARG B 2 139 ? -8.91036 17.44095 -5.03251 1.000 103.57202 144 ARG H CA 1
ATOM 1175 C C . ARG B 2 139 ? -9.08807 18.84071 -5.60726 1.000 104.92761 144 ARG H C 1
ATOM 1176 O O . ARG B 2 139 ? -10.08045 19.51193 -5.30167 1.000 111.25266 144 ARG H O 1
ATOM 1184 N N . LEU B 2 140 ? -8.14715 19.29778 -6.43739 1.000 105.02714 145 LEU H N 1
ATOM 1185 C CA . LEU B 2 140 ? -8.31404 20.59482 -7.08601 1.000 106.36414 145 LEU H CA 1
ATOM 1186 C C . LEU B 2 140 ? -9.40015 20.54322 -8.15356 1.000 111.31396 145 LEU H C 1
ATOM 1187 O O . LEU B 2 140 ? -10.23103 21.45471 -8.24655 1.000 111.83843 145 LEU H O 1
ATOM 1192 N N . ILE B 2 141 ? -9.41132 19.48357 -8.96600 1.000 116.03517 146 ILE H N 1
ATOM 1193 C CA . ILE B 2 141 ? -10.41420 19.36593 -10.02079 1.000 123.48085 146 ILE H CA 1
ATOM 1194 C C . ILE B 2 141 ? -11.80438 19.19091 -9.42249 1.000 131.41646 146 ILE H C 1
ATOM 1195 O O . ILE B 2 141 ? -12.76950 19.82712 -9.86396 1.000 132.52660 146 ILE H O 1
ATOM 1200 N N . GLU B 2 142 ? -11.93304 18.33132 -8.40997 1.000 143.35353 147 GLU H N 1
ATOM 1201 C CA . GLU B 2 142 ? -13.22310 18.13732 -7.76053 1.000 153.31760 147 GLU H CA 1
ATOM 1202 C C . GLU B 2 142 ? -13.60478 19.31211 -6.86996 1.000 160.31313 147 GLU H C 1
ATOM 1203 O O . GLU B 2 142 ? -14.79026 19.48448 -6.56787 1.000 165.86703 147 GLU H O 1
ATOM 1209 N N . GLY B 2 143 ? -12.63419 20.11915 -6.44631 1.000 160.90280 148 GLY H N 1
ATOM 1210 C CA . GLY B 2 143 ? -12.92672 21.21870 -5.55211 1.000 162.70087 148 GLY H CA 1
ATOM 1211 C C . GLY B 2 143 ? -13.66896 22.35069 -6.23520 1.000 159.86902 148 GLY H C 1
ATOM 1212 O O . GLY B 2 143 ? -13.69412 22.47810 -7.46088 1.000 154.84024 148 GLY H O 1
ATOM 1213 N N . THR B 2 144 ? -14.28632 23.19230 -5.40899 1.000 164.06290 149 THR H N 1
ATOM 1214 C CA . THR B 2 144 ? -15.04655 24.34995 -5.86573 1.000 164.90499 149 THR H CA 1
ATOM 1215 C C . THR B 2 144 ? -14.35078 25.65395 -5.48695 1.000 167.97536 149 THR H C 1
ATOM 1216 O O . THR B 2 144 ? -14.99476 26.64480 -5.13328 1.000 178.10045 149 THR H O 1
ATOM 1220 N N . GLU B 2 145 ? -13.01834 25.65993 -5.54621 1.000 162.83748 150 GLU H N 1
ATOM 1221 C CA . GLU B 2 145 ? -12.27164 26.86050 -5.19064 1.000 160.87709 150 GLU H CA 1
ATOM 1222 C C . GLU B 2 145 ? -12.54137 27.99787 -6.17208 1.000 160.93496 150 GLU H C 1
ATOM 1223 O O . GLU B 2 145 ? -12.68346 29.15705 -5.76541 1.000 165.89528 150 GLU H O 1
ATOM 1229 N N . GLU B 2 146 ? -12.57496 27.68536 -7.47029 1.000 160.37290 151 GLU H N 1
ATOM 1230 C CA . GLU B 2 146 ? -12.72643 28.65017 -8.55780 1.000 159.46346 151 GLU H CA 1
ATOM 1231 C C . GLU B 2 146 ? -11.52010 29.57155 -8.65721 1.000 161.20461 151 GLU H C 1
ATOM 1232 O O . GLU B 2 146 ? -11.44193 30.41165 -9.55905 1.000 162.40805 151 GLU H O 1
ATOM 1238 N N . GLU B 2 147 ? -10.57540 29.41031 -7.73418 1.000 159.61393 152 GLU H N 1
ATOM 1239 C CA . GLU B 2 147 ? -9.20654 29.87257 -7.88975 1.000 155.01006 152 GLU H CA 1
ATOM 1240 C C . GLU B 2 147 ? -8.30104 28.75220 -8.37601 1.000 144.10870 152 GLU H C 1
ATOM 1241 O O . GLU B 2 147 ? -7.07813 28.82305 -8.20509 1.000 144.11719 152 GLU H O 1
ATOM 1247 N N . VAL B 2 148 ? -8.89137 27.71357 -8.97067 1.000 137.07792 153 VAL H N 1
ATOM 1248 C CA . VAL B 2 148 ? -8.18304 26.47503 -9.25411 1.000 129.03354 153 VAL H CA 1
ATOM 1249 C C . VAL B 2 148 ? -7.20217 26.61275 -10.41015 1.000 128.16800 153 VAL H C 1
ATOM 1250 O O . VAL B 2 148 ? -6.32268 25.76350 -10.56488 1.000 124.13489 153 VAL H O 1
ATOM 1254 N N . LYS B 2 149 ? -7.31922 27.65904 -11.22911 1.000 129.61042 154 LYS H N 1
ATOM 1255 C CA . LYS B 2 149 ? -6.47001 27.76179 -12.41330 1.000 129.83819 154 LYS H CA 1
ATOM 1256 C C . LYS B 2 149 ? -5.00011 27.92352 -12.03482 1.000 126.58362 154 LYS H C 1
ATOM 1257 O O . LYS B 2 149 ? -4.12971 27.22395 -12.56871 1.000 124.34391 154 LYS H O 1
ATOM 1263 N N . GLU B 2 150 ? -4.70403 28.83256 -11.10145 1.000 129.94597 155 GLU H N 1
ATOM 1264 C CA . GLU B 2 150 ? -3.31695 29.05046 -10.69898 1.000 130.86485 155 GLU H CA 1
ATOM 1265 C C . GLU B 2 150 ? -2.74624 27.82735 -9.98843 1.000 117.93738 155 GLU H C 1
ATOM 1266 O O . GLU B 2 150 ? -1.59856 27.43338 -10.23836 1.000 113.73826 155 GLU H O 1
ATOM 1272 N N . LEU B 2 151 ? -3.53094 27.21749 -9.09634 1.000 108.67951 156 LEU H N 1
ATOM 1273 C CA . LEU B 2 151 ? -3.06824 26.02459 -8.39560 1.000 102.26357 156 LEU H CA 1
ATOM 1274 C C . LEU B 2 151 ? -2.83768 24.87052 -9.36417 1.000 92.29261 156 LEU H C 1
ATOM 1275 O O . LEU B 2 151 ? -1.90330 24.08164 -9.19040 1.000 90.78416 156 LEU H O 1
ATOM 1280 N N . LEU B 2 152 ? -3.66591 24.76806 -10.40680 1.000 88.73113 157 LEU H N 1
ATOM 1281 C CA . LEU B 2 152 ? -3.48310 23.71311 -11.39808 1.000 87.55827 157 LEU H CA 1
ATOM 1282 C C . LEU B 2 152 ? -2.25010 23.96552 -12.25418 1.000 94.92452 157 LEU H C 1
ATOM 1283 O O . LEU B 2 152 ? -1.54468 23.02177 -12.62255 1.000 96.81701 157 LEU H O 1
ATOM 1288 N N . GLU B 2 153 ? -1.97703 25.22849 -12.59004 1.000 102.21912 158 GLU H N 1
ATOM 1289 C CA . GLU B 2 153 ? -0.73255 25.54169 -13.28759 1.000 106.42244 158 GLU H CA 1
ATOM 1290 C C . GLU B 2 153 ? 0.47678 25.16849 -12.43659 1.000 101.88236 158 GLU H C 1
ATOM 1291 O O . GLU B 2 153 ? 1.44187 24.56976 -12.93516 1.000 100.18409 158 GLU H O 1
ATOM 1297 N N . ARG B 2 154 ? 0.43579 25.51115 -11.14527 1.000 98.02420 159 ARG H N 1
ATOM 1298 C CA . ARG B 2 154 ? 1.51163 25.12856 -10.23484 1.000 94.90501 159 ARG H CA 1
ATOM 1299 C C . ARG B 2 154 ? 1.67600 23.61384 -10.18461 1.000 91.78946 159 ARG H C 1
ATOM 1300 O O . ARG B 2 154 ? 2.80108 23.09678 -10.22896 1.000 94.29595 159 ARG H O 1
ATOM 1308 N N . ALA B 2 155 ? 0.55840 22.88700 -10.10019 1.000 90.33768 160 ALA H N 1
ATOM 1309 C CA . ALA B 2 155 ? 0.61379 21.43240 -10.02155 1.000 84.43723 160 ALA H CA 1
ATOM 1310 C C . ALA B 2 155 ? 1.14933 20.82450 -11.31110 1.000 87.09256 160 ALA H C 1
ATOM 1311 O O . ALA B 2 155 ? 1.87042 19.82512 -11.27367 1.000 83.80446 160 ALA H O 1
ATOM 1313 N N . GLU B 2 156 ? 0.82026 21.41542 -12.46154 1.000 89.80784 161 GLU H N 1
ATOM 1314 C CA . GLU B 2 156 ? 1.34104 20.89994 -13.72414 1.000 90.93530 161 GLU H CA 1
ATOM 1315 C C . GLU B 2 156 ? 2.84029 21.14356 -13.84263 1.000 90.98677 161 GLU H C 1
ATOM 1316 O O . GLU B 2 156 ? 3.57625 20.28741 -14.35110 1.000 95.12760 161 GLU H O 1
ATOM 1322 N N . GLU B 2 157 ? 3.31333 22.30580 -13.38317 1.000 94.65122 162 GLU H N 1
ATOM 1323 C CA . GLU B 2 157 ? 4.75579 22.53630 -13.34673 1.000 94.15567 162 GLU H CA 1
ATOM 1324 C C . GLU B 2 157 ? 5.44813 21.52520 -12.43757 1.000 89.99390 162 GLU H C 1
ATOM 1325 O O . GLU B 2 157 ? 6.49601 20.96437 -12.79412 1.000 88.83629 162 GLU H O 1
ATOM 1331 N N . ALA B 2 158 ? 4.86747 21.27166 -11.26099 1.000 91.57366 163 ALA H N 1
ATOM 1332 C CA . ALA B 2 158 ? 5.41754 20.25673 -10.36716 1.000 89.74304 163 ALA H CA 1
ATOM 1333 C C . ALA B 2 158 ? 5.40238 18.87929 -11.02003 1.000 88.47210 163 ALA H C 1
ATOM 1334 O O . ALA B 2 158 ? 6.32509 18.08120 -10.82612 1.000 87.30341 163 ALA H O 1
ATOM 1336 N N . ALA B 2 159 ? 4.36419 18.58744 -11.80573 1.000 86.05403 164 ALA H N 1
ATOM 1337 C CA . ALA B 2 159 ? 4.27047 17.29553 -12.47653 1.000 83.82954 164 ALA H CA 1
ATOM 1338 C C . ALA B 2 159 ? 5.34469 17.14595 -13.54176 1.000 83.31397 164 ALA H C 1
ATOM 1339 O O . ALA B 2 159 ? 5.90320 16.05942 -13.71999 1.000 80.99950 164 ALA H O 1
ATOM 1341 N N . HIS B 2 160 ? 5.64445 18.22393 -14.26382 1.000 86.55020 165 HIS H N 1
ATOM 1342 C CA . HIS B 2 160 ? 6.71410 18.15777 -15.25440 1.000 80.03341 165 HIS H CA 1
ATOM 1343 C C . HIS B 2 160 ? 8.07683 18.00673 -14.58506 1.000 80.58276 165 HIS H C 1
ATOM 1344 O O . HIS B 2 160 ? 8.95068 17.29238 -15.09374 1.000 81.13578 165 HIS H O 1
ATOM 1351 N N . VAL B 2 161 ? 8.27527 18.65555 -13.43483 1.000 80.64197 166 VAL H N 1
ATOM 1352 C CA . VAL B 2 161 ? 9.52108 18.45298 -12.69423 1.000 82.34865 166 VAL H CA 1
ATOM 1353 C C . VAL B 2 161 ? 9.61802 17.01093 -12.20109 1.000 82.57414 166 VAL H C 1
ATOM 1354 O O . VAL B 2 161 ? 10.69503 16.39695 -12.21961 1.000 82.32540 166 VAL H O 1
ATOM 1358 N N . LEU B 2 162 ? 8.49063 16.44474 -11.76359 1.000 82.80736 167 LEU H N 1
ATOM 1359 C CA . LEU B 2 162 ? 8.46162 15.04107 -11.36508 1.000 78.55063 167 LEU H CA 1
ATOM 1360 C C . LEU B 2 162 ? 8.77195 14.12587 -12.54273 1.000 78.81364 167 LEU H C 1
ATOM 1361 O O . LEU B 2 162 ? 9.43919 13.10000 -12.38141 1.000 81.42576 167 LEU H O 1
ATOM 1366 N N . GLN B 2 163 ? 8.28334 14.47588 -13.73318 1.000 78.86085 168 GLN H N 1
ATOM 1367 C CA . GLN B 2 163 ? 8.61325 13.71244 -14.93285 1.000 92.95206 168 GLN H CA 1
ATOM 1368 C C . GLN B 2 163 ? 10.10479 13.78347 -15.23552 1.000 89.29920 168 GLN H C 1
ATOM 1369 O O . GLN B 2 163 ? 10.71137 12.78963 -15.65428 1.000 92.08844 168 GLN H O 1
ATOM 1375 N N . HIS B 2 164 ? 10.71143 14.95474 -15.03655 1.000 88.29223 169 HIS H N 1
ATOM 1376 C CA . HIS B 2 164 ? 12.15793 15.07733 -15.19437 1.000 88.18115 169 HIS H CA 1
ATOM 1377 C C . HIS B 2 164 ? 12.89224 14.16061 -14.21992 1.000 92.37227 169 HIS H C 1
ATOM 1378 O O . HIS B 2 164 ? 13.84777 13.46956 -14.59394 1.000 92.47666 169 HIS H O 1
ATOM 1385 N N . ALA B 2 165 ? 12.44772 14.14058 -12.95971 1.000 94.88951 170 ALA H N 1
ATOM 1386 C CA . ALA B 2 165 ? 13.05629 13.24890 -11.97257 1.000 98.83656 170 ALA H CA 1
ATOM 1387 C C . ALA B 2 165 ? 12.87154 11.78489 -12.35834 1.000 105.00145 170 ALA H C 1
ATOM 1388 O O . ALA B 2 165 ? 13.77647 10.96089 -12.16890 1.000 106.66547 170 ALA H O 1
ATOM 1390 N N . PHE B 2 166 ? 11.70016 11.44351 -12.89700 1.000 100.70648 171 PHE H N 1
ATOM 1391 C CA . PHE B 2 166 ? 11.43521 10.07411 -13.32201 1.000 95.73705 171 PHE H CA 1
ATOM 1392 C C . PHE B 2 166 ? 12.36095 9.66137 -14.45839 1.000 96.27933 171 PHE H C 1
ATOM 1393 O O . PHE B 2 166 ? 12.90189 8.55036 -14.45558 1.000 100.59804 171 PHE H O 1
ATOM 1401 N N . ILE B 2 167 ? 12.54525 10.54083 -15.44485 1.000 94.80810 172 ILE H N 1
ATOM 1402 C CA . ILE B 2 167 ? 13.45084 10.23397 -16.54992 1.000 93.63820 172 ILE H CA 1
ATOM 1403 C C . ILE B 2 167 ? 14.88041 10.10326 -16.04193 1.000 93.64165 172 ILE H C 1
ATOM 1404 O O . ILE B 2 167 ? 15.64219 9.23930 -16.49783 1.000 91.64306 172 ILE H O 1
ATOM 1409 N N . ALA B 2 168 ? 15.26571 10.94569 -15.07864 1.000 95.60595 173 ALA H N 1
ATOM 1410 C CA . ALA B 2 168 ? 16.59442 10.82857 -14.48683 1.000 99.97683 173 ALA H CA 1
ATOM 1411 C C . ALA B 2 168 ? 16.77805 9.47899 -13.80122 1.000 101.98324 173 ALA H C 1
ATOM 1412 O O . ALA B 2 168 ? 17.83643 8.85120 -13.92326 1.000 102.07836 173 ALA H O 1
ATOM 1414 N N . THR B 2 169 ? 15.75691 9.01676 -13.07399 1.000 106.53743 174 THR H N 1
ATOM 1415 C CA . THR B 2 169 ? 15.85136 7.71247 -12.42102 1.000 111.17265 174 THR H CA 1
ATOM 1416 C C . THR B 2 169 ? 15.90466 6.58269 -13.44278 1.000 111.83772 174 THR H C 1
ATOM 1417 O O . THR B 2 169 ? 16.64281 5.60725 -13.25989 1.000 112.43315 174 THR H O 1
ATOM 1421 N N . GLU B 2 170 ? 15.12357 6.69258 -14.52018 1.000 109.86276 175 GLU H N 1
ATOM 1422 C CA . GLU B 2 170 ? 15.12799 5.65449 -15.54715 1.000 109.77338 175 GLU H CA 1
ATOM 1423 C C . GLU B 2 170 ? 16.47796 5.57764 -16.24903 1.000 111.32832 175 GLU H C 1
ATOM 1424 O O . GLU B 2 170 ? 16.95109 4.48452 -16.57958 1.000 115.75591 175 GLU H O 1
ATOM 1430 N N . GLN B 2 171 ? 17.11571 6.72697 -16.47938 1.000 111.87729 176 GLN H N 1
ATOM 1431 C CA . GLN B 2 171 ? 18.42347 6.72670 -17.12591 1.000 113.71010 176 GLN H CA 1
ATOM 1432 C C . GLN B 2 171 ? 19.52583 6.26635 -16.17979 1.000 113.35986 176 GLN H C 1
ATOM 1433 O O . GLN B 2 171 ? 20.56029 5.76708 -16.63678 1.000 116.12156 176 GLN H O 1
ATOM 1439 N N . GLY B 2 172 ? 19.32893 6.41775 -14.87509 1.000 113.63478 177 GLY H N 1
ATOM 1440 C CA . GLY B 2 172 ? 20.32562 6.03069 -13.89996 1.000 112.58788 177 GLY H CA 1
ATOM 1441 C C . GLY B 2 172 ? 21.09918 7.16609 -13.26681 1.000 117.53168 177 GLY H C 1
ATOM 1442 O O . GLY B 2 172 ? 22.13796 6.90932 -12.64808 1.000 117.99720 177 GLY H O 1
ATOM 1443 N N . ASN B 2 173 ? 20.62917 8.40471 -13.39690 1.000 119.00417 178 ASN H N 1
ATOM 1444 C CA . ASN B 2 173 ? 21.31598 9.58070 -12.86233 1.000 122.66521 178 ASN H CA 1
ATOM 1445 C C . ASN B 2 173 ? 20.56856 10.02226 -11.60712 1.000 120.74435 178 ASN H C 1
ATOM 1446 O O . ASN B 2 173 ? 19.61489 10.79976 -11.66798 1.000 121.82652 178 ASN H O 1
ATOM 1451 N N . GLU B 2 174 ? 21.01430 9.51667 -10.45413 1.000 125.70206 179 GLU H N 1
ATOM 1452 C CA . GLU B 2 174 ? 20.34131 9.80994 -9.19328 1.000 130.11062 179 GLU H CA 1
ATOM 1453 C C . GLU B 2 174 ? 20.66185 11.20701 -8.67654 1.000 134.92896 179 GLU H C 1
ATOM 1454 O O . GLU B 2 174 ? 19.84189 11.80307 -7.96563 1.000 134.84549 179 GLU H O 1
ATOM 1460 N N . GLU B 2 175 ? 21.83982 11.73731 -9.01807 1.000 137.61244 180 GLU H N 1
ATOM 1461 C CA . GLU B 2 175 ? 22.24864 13.04302 -8.50903 1.000 142.20249 180 GLU H CA 1
ATOM 1462 C C . GLU B 2 175 ? 21.27695 14.13540 -8.93722 1.000 140.83561 180 GLU H C 1
ATOM 1463 O O . GLU B 2 175 ? 20.90231 14.99453 -8.13048 1.000 139.03010 180 GLU H O 1
ATOM 1469 N N . ASP B 2 176 ? 20.85522 14.11876 -10.20256 1.000 142.34470 181 ASP H N 1
ATOM 1470 C CA . ASP B 2 176 ? 19.86941 15.08660 -10.66754 1.000 142.53764 181 ASP H CA 1
ATOM 1471 C C . ASP B 2 176 ? 18.45386 14.67819 -10.28459 1.000 132.09167 181 ASP H C 1
ATOM 1472 O O . ASP B 2 176 ? 17.58468 15.54337 -10.12114 1.000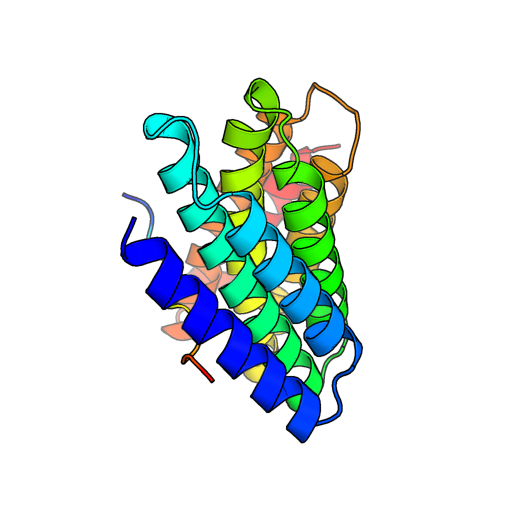 128.29919 181 ASP H O 1
ATOM 1477 N N . ALA B 2 177 ? 18.20979 13.37429 -10.13103 1.000 127.14266 182 ALA H N 1
ATOM 1478 C CA . ALA B 2 177 ? 16.87631 12.90418 -9.77333 1.000 121.85822 182 ALA H CA 1
ATOM 1479 C C . ALA B 2 177 ? 16.47364 13.38588 -8.38627 1.000 119.07837 182 ALA H C 1
ATOM 1480 O O . ALA B 2 177 ? 15.33503 13.82147 -8.17898 1.000 119.49153 182 ALA H O 1
ATOM 1482 N N . LYS B 2 178 ? 17.39452 13.31822 -7.42147 1.000 120.09453 183 LYS H N 1
ATOM 1483 C CA . LYS B 2 178 ? 17.07476 13.78292 -6.07454 1.000 119.84329 183 LYS H CA 1
ATOM 1484 C C . LYS B 2 178 ? 16.80856 15.28423 -6.05214 1.000 118.94694 183 LYS H C 1
ATOM 1485 O O . LYS B 2 178 ? 15.88825 15.74662 -5.36608 1.000 116.86647 183 LYS H O 1
ATOM 1491 N N . GLU B 2 179 ? 17.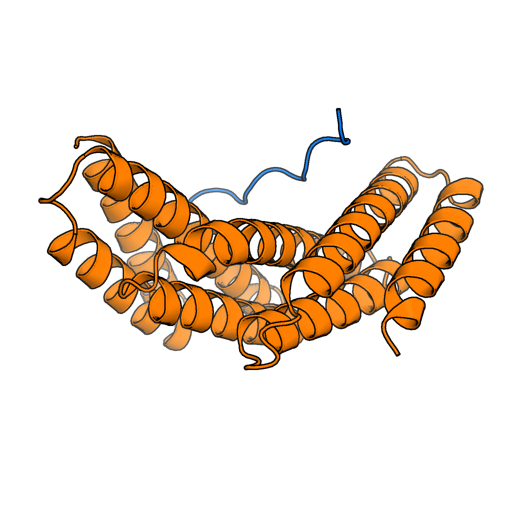59506 16.06061 -6.80150 1.000 117.31569 184 GLU H N 1
ATOM 1492 C CA . GLU B 2 179 ? 17.37254 17.50228 -6.84925 1.000 117.02930 184 GLU H CA 1
ATOM 1493 C C . GLU B 2 179 ? 16.03571 17.83461 -7.50063 1.000 107.94484 184 GLU H C 1
ATOM 1494 O O . GLU B 2 179 ? 15.31829 18.72971 -7.03665 1.000 105.59328 184 GLU H O 1
ATOM 1500 N N . ALA B 2 180 ? 15.68151 17.12657 -8.57596 1.000 101.80375 185 ALA H N 1
ATOM 1501 C CA . ALA B 2 180 ? 14.38650 17.35731 -9.20693 1.000 97.98659 185 ALA H CA 1
ATOM 1502 C C . ALA B 2 180 ? 13.24404 16.96473 -8.27764 1.000 97.56942 185 ALA H C 1
ATOM 1503 O O . ALA B 2 180 ? 12.19983 17.62655 -8.25515 1.000 82.71417 185 ALA H O 1
ATOM 1505 N N . LEU B 2 181 ? 13.42506 15.89552 -7.49754 1.000 99.55086 186 LEU H N 1
ATOM 1506 C CA . LEU B 2 181 ? 12.41831 15.52880 -6.50653 1.000 101.45640 186 LEU H CA 1
ATOM 1507 C C . LEU B 2 181 ? 12.25156 16.62397 -5.46129 1.000 98.78180 186 LEU H C 1
ATOM 1508 O O . LEU B 2 181 ? 11.12415 16.97600 -5.09581 1.000 96.90242 186 LEU H O 1
ATOM 1513 N N . ARG B 2 182 ? 13.36573 17.16902 -4.96487 1.000 106.76387 187 ARG H N 1
ATOM 1514 C CA . ARG B 2 182 ? 13.29216 18.26729 -4.00393 1.000 108.18548 187 ARG H CA 1
ATOM 1515 C C . ARG B 2 182 ? 12.56922 19.47192 -4.59593 1.000 105.31075 187 ARG H C 1
ATOM 1516 O O . ARG B 2 182 ? 11.72156 20.08698 -3.93495 1.000 105.59724 187 ARG H O 1
ATOM 1524 N N . LYS B 2 183 ? 12.89262 19.82240 -5.84364 1.000 100.38660 188 LYS H N 1
ATOM 1525 C CA . LYS B 2 183 ? 12.25867 20.97391 -6.47889 1.000 94.54640 188 LYS H CA 1
ATOM 1526 C C . LYS B 2 183 ? 10.76196 20.75316 -6.66099 1.000 89.83935 188 LYS H C 1
ATOM 1527 O O . LYS B 2 183 ? 9.95858 21.65957 -6.40877 1.000 91.01789 188 LYS H O 1
ATOM 1533 N N . ALA B 2 184 ? 10.36703 19.55406 -7.09724 1.000 90.22625 189 ALA H N 1
ATOM 1534 C CA . ALA B 2 184 ? 8.94763 19.25961 -7.26249 1.000 91.13946 189 ALA H CA 1
ATOM 1535 C C . ALA B 2 184 ? 8.22015 19.28621 -5.92470 1.000 96.61238 189 ALA H C 1
ATOM 1536 O O . ALA B 2 184 ? 7.08991 19.78083 -5.83469 1.000 97.23023 189 ALA H O 1
ATOM 1538 N N . GLU B 2 185 ? 8.85440 18.76377 -4.87083 1.000 104.78834 190 GLU H N 1
ATOM 1539 C CA . GLU B 2 185 ? 8.24412 18.80976 -3.54653 1.000 112.19667 190 GLU H CA 1
ATOM 1540 C C . GLU B 2 185 ? 8.04965 20.24593 -3.08165 1.000 115.63034 190 GLU H C 1
ATOM 1541 O O . GLU B 2 185 ? 7.00809 20.58263 -2.50881 1.000 113.62007 190 GLU H O 1
ATOM 1547 N N . GLU B 2 186 ? 9.03945 21.10881 -3.32311 1.000 119.57280 191 GLU H N 1
ATOM 1548 C CA . GLU B 2 186 ? 8.89936 22.51434 -2.95013 1.000 122.10956 191 GLU H CA 1
ATOM 1549 C C . GLU B 2 186 ? 7.76833 23.17832 -3.72861 1.000 117.61238 191 GLU H C 1
ATOM 1550 O O . GLU B 2 186 ? 6.93882 23.89715 -3.15467 1.000 116.34677 191 GLU H O 1
ATOM 1556 N N . ILE B 2 187 ? 7.71675 22.93908 -5.04232 1.000 114.25229 192 ILE H N 1
ATOM 1557 C CA . ILE B 2 187 ? 6.67378 23.53764 -5.87308 1.000 113.78641 192 ILE H CA 1
ATOM 1558 C C . ILE B 2 187 ? 5.29424 23.08186 -5.41285 1.000 113.13190 192 ILE H C 1
ATOM 1559 O O . ILE B 2 187 ? 4.34209 23.87184 -5.37853 1.000 114.17311 192 ILE H O 1
ATOM 1564 N N . LEU B 2 188 ? 5.16472 21.80678 -5.03822 1.000 116.02859 193 LEU H N 1
ATOM 1565 C CA . LEU B 2 188 ? 3.87008 21.30467 -4.58926 1.000 117.81688 193 LEU H CA 1
ATOM 1566 C C . LEU B 2 188 ? 3.50143 21.86325 -3.21977 1.000 127.66246 193 LEU H C 1
ATOM 1567 O O . LEU B 2 188 ? 2.34612 22.23938 -2.98911 1.000 129.41309 193 LEU H O 1
ATOM 1572 N N . ARG B 2 189 ? 4.46658 21.92831 -2.29793 1.000 135.70678 194 ARG H N 1
ATOM 1573 C CA . ARG B 2 189 ? 4.18881 22.44827 -0.96504 1.000 142.19508 194 ARG H CA 1
ATOM 1574 C C . ARG B 2 189 ? 3.91784 23.94517 -0.96824 1.000 145.85036 194 ARG H C 1
ATOM 1575 O O . ARG B 2 189 ? 3.32824 24.45383 -0.00897 1.000 147.65171 194 ARG H O 1
ATOM 1583 N N . ARG B 2 190 ? 4.33117 24.66383 -2.01449 1.000 146.59286 195 ARG H N 1
ATOM 1584 C CA . ARG B 2 190 ? 4.00619 26.08533 -2.08105 1.000 149.05832 195 ARG H CA 1
ATOM 1585 C C . ARG B 2 190 ? 2.52640 26.35146 -2.34137 1.000 147.93644 195 ARG H C 1
ATOM 1586 O O . ARG B 2 190 ? 2.14981 27.51801 -2.50072 1.000 152.47369 195 ARG H O 1
ATOM 1594 N N . ASN B 2 191 ? 1.68468 25.31766 -2.38787 1.000 141.94722 196 ASN H N 1
ATOM 1595 C CA . ASN B 2 191 ? 0.24532 25.47585 -2.54140 1.000 137.10557 196 ASN H CA 1
ATOM 1596 C C . ASN B 2 191 ? -0.47783 25.60479 -1.20412 1.000 138.22722 196 ASN H C 1
ATOM 1597 O O . ASN B 2 191 ? -1.67644 25.31053 -1.12671 1.000 138.41321 196 ASN H O 1
ATOM 1602 N N . ALA B 2 192 ? 0.21937 26.03274 -0.15632 1.000 138.78774 197 ALA H N 1
ATOM 1603 C CA . ALA B 2 192 ? -0.38883 26.18365 1.16039 1.000 139.88222 197 ALA H CA 1
ATOM 1604 C C . ALA B 2 192 ? 0.26698 27.32027 1.93728 1.000 141.79195 197 ALA H C 1
ATOM 1605 O O . ALA B 2 192 ? 0.95803 28.16084 1.36166 1.000 142.15904 197 ALA H O 1
#

Foldseek 3Di:
DDPDDPDDDDDD/DVLLVVLLVLLVVLLVVCVVVVPVLLNVLSVLLSVVSVVLVDDDPVVSVVLSVLSNLLSLLSVLLVVPVVVDDNLLNVLSSLLSVLSSVLSPDPPVVNVQLSVLSSLLSVLSVLLSVCVVVVVNLLNVLSSVLSVVSSCLSPDDPVVSNVLSVLSSVLSVLSVVLSVCVVVPNNVVNVVSSVVSVVSNVVVD

Nearest PDB structures (foldseek):
  7udj-assembly1_H  TM=1.005E+00  e=3.332E-22  synthetic construct
  5cwg-assembly1_A  TM=3.740E-01  e=1.660E-03  synthetic construct
  5cwc-assembly1_A  TM=3.327E-01  e=3.048E-03  synthetic construct

B-factor: mean 114.91, std 33.15, range [72.87, 240.73]

Radius of gyration: 16.85 Å; Cα contacts (8 Å, |Δi|>4): 235; chains: 2; bounding box: 47×41×39 Å

Sequence (204 aa):
AWPAWPAWPAWPKKEAEEVAAHVEQIAFIAKEQGNEEVAKLAKRLAETIKRLNEGTEEEVKRLLEAAEVAAHVLQIAFIAHEQGNEEVAKLALELAESILRLIEGTEEEVKRLLEAAEVAAHVLQIAFIAHEQGNEEVAKLALELAESILRLIEGTEEEVKELLERAEEAAHVLQHAFIATEQGNEEDAKEALRKAEEILRRNA

Secondary structure (DSSP, 8-state):
-PPPPPPPPPP-/-HHHHHHHHHHHHHHHHHHHHT-HHHHHHHHHHHHHHHHTSSS-HHHHHHHHHHHHHHHHHHHHHHHHHHTS-HHHHHHHHHHHHHHHHHTTT-HHHHHHHHHHHHHHHHHHHHHHHHHHTT-HHHHHHHHHHHHHHHHHHHS--S-HHHHHHHHHHHHHHHHHHHHHHHHT-HHHHHHHHHHHHHHHHTT-